Protein AF-T5AGL0-F1 (afdb_monomer)

Secondary structure (DSSP, 8-state):
--PPPPS--TTTT------S-TTS-----SGGGT--STTHHHH-TTGGG--SHHHHHHHHHHHHT----TTS-HHHHTTS--TT--TTTTT----SEEEEEEEEPPSSS--EEEEEEEESSSSSTT---EEEE-SSEEEEE-SS-EEEEETTT--EEEE------SSSTTHHHHHHHHHHHHHHHHHHH---HHHHIIIII---HHHHHHHHHHHHHHHHHHHHTSPPPHHHHHIIIIITGGG--

Foldseek 3Di:
DDDDDDPPPPLPDDDQDDPPDPPDDDPPQDLVVVNCDPPLCVQVVVLVVQPDSVSSVVSNVVSLPDDDDPVDDPCRVVVDDNHNDDCVRDPDPDDQWAKDKDWDPDDVHHIDIDIDIHHNPDSQPLWDWDWDDDPQWIWIDTLQKIWTAGNVVRDIDIDGDDQPDPPNSCVVVQQVVLVVQLVCCVPPVVDPSVVSCCVRVVDDPVRVVLVVLVVVLSVCCVVVVHHDDSVVSCCVPPVVVVVVD

Mean predicted aligned error: 9.66 Å

Solvent-accessible surface area (backbone atoms only — not comparable to full-atom values): 15353 Å² total; per-residue (Å²): 144,79,83,78,86,73,91,85,72,85,78,79,85,73,85,59,78,74,100,66,69,94,86,60,85,76,81,74,77,39,62,93,68,71,41,60,46,82,72,46,31,75,73,35,76,63,43,75,77,40,90,45,74,66,54,32,49,52,52,47,52,56,50,39,65,47,81,85,56,93,86,51,54,69,71,64,60,72,70,54,85,63,54,72,58,55,65,90,78,51,89,68,78,77,73,55,64,47,79,47,78,49,74,45,74,68,67,102,49,80,57,46,75,50,75,48,76,49,66,66,93,52,86,65,47,97,64,57,70,49,77,46,83,55,99,60,29,40,37,42,34,54,87,53,40,38,39,40,39,35,63,86,80,68,47,73,49,78,44,68,72,79,78,77,39,90,72,75,62,21,47,65,59,53,53,52,50,27,51,52,49,26,50,43,35,34,76,78,66,69,41,56,62,70,60,28,33,52,75,47,64,66,65,51,72,66,55,55,52,49,59,54,52,47,54,54,47,51,50,53,19,63,79,62,74,46,88,70,58,66,67,62,48,43,49,64,63,50,53,52,51,66,75,76,113

Structure (mmCIF, N/CA/C/O backbone):
data_AF-T5AGL0-F1
#
_entry.id   AF-T5AGL0-F1
#
loop_
_atom_site.group_PDB
_atom_site.id
_atom_site.type_symbol
_atom_site.label_atom_id
_atom_site.label_alt_id
_atom_site.label_comp_id
_atom_site.label_asym_id
_atom_site.label_entity_id
_atom_site.label_seq_id
_atom_site.pdbx_PDB_ins_code
_atom_site.Cartn_x
_atom_site.Cartn_y
_atom_site.Cartn_z
_atom_site.occupancy
_atom_site.B_iso_or_equiv
_atom_site.auth_seq_id
_atom_site.auth_comp_id
_atom_site.auth_asym_id
_atom_site.auth_atom_id
_atom_site.pdbx_PDB_model_num
ATOM 1 N N . MET A 1 1 ? -1.491 5.379 -44.697 1.00 42.66 1 MET A N 1
ATOM 2 C CA . MET A 1 1 ? -0.113 5.904 -44.776 1.00 42.66 1 MET A CA 1
ATOM 3 C C . MET A 1 1 ? -0.054 7.172 -43.943 1.00 42.66 1 MET A C 1
ATOM 5 O O . MET A 1 1 ? -0.405 8.233 -44.436 1.00 42.66 1 MET A O 1
ATOM 9 N N . SER A 1 2 ? 0.321 7.004 -42.680 1.00 30.41 2 SER A N 1
ATOM 10 C CA . SER A 1 2 ? 0.762 8.042 -41.744 1.00 30.41 2 SER A CA 1
ATOM 11 C C . SER A 1 2 ? 1.972 7.460 -41.005 1.00 30.41 2 SER A C 1
ATOM 13 O O . SER A 1 2 ? 2.072 6.232 -40.930 1.00 30.41 2 SER A O 1
ATOM 15 N N . PRO A 1 3 ? 2.933 8.298 -40.596 1.00 37.34 3 PRO A N 1
ATOM 16 C CA . PRO A 1 3 ? 4.323 7.908 -40.422 1.00 37.34 3 PRO A CA 1
ATOM 17 C C . PRO A 1 3 ? 4.581 7.309 -39.041 1.00 37.34 3 PRO A C 1
ATOM 19 O O . PRO A 1 3 ? 3.814 7.523 -38.107 1.00 37.34 3 PRO A O 1
ATOM 22 N N . GLY A 1 4 ? 5.660 6.530 -38.969 1.00 28.14 4 GLY A N 1
ATOM 23 C CA . GLY A 1 4 ? 6.029 5.704 -37.830 1.00 28.14 4 GLY A CA 1
ATOM 24 C C . GLY A 1 4 ? 6.266 6.477 -36.538 1.00 28.14 4 GLY A C 1
ATOM 25 O O . GLY A 1 4 ? 6.748 7.610 -36.547 1.00 28.14 4 GLY A O 1
ATOM 26 N N . ALA A 1 5 ? 5.951 5.800 -35.437 1.00 29.38 5 ALA A N 1
ATOM 27 C CA . ALA A 1 5 ? 6.434 6.149 -34.116 1.00 29.38 5 ALA A CA 1
ATOM 28 C C . ALA A 1 5 ? 7.972 6.150 -34.141 1.00 29.38 5 ALA A C 1
ATOM 30 O O . ALA A 1 5 ? 8.601 5.178 -34.569 1.00 29.38 5 ALA A O 1
ATOM 31 N N . GLN A 1 6 ? 8.566 7.281 -33.770 1.00 27.06 6 GLN A N 1
ATOM 32 C CA . GLN A 1 6 ? 9.993 7.382 -33.486 1.00 27.06 6 GLN A CA 1
ATOM 33 C C . GLN A 1 6 ? 10.285 6.697 -32.130 1.00 27.06 6 GLN A C 1
ATOM 35 O O . GLN A 1 6 ? 9.387 6.653 -31.289 1.00 27.06 6 GLN A O 1
ATOM 40 N N . PRO A 1 7 ? 11.489 6.138 -31.896 1.00 30.81 7 PRO A N 1
ATOM 41 C CA . PRO A 1 7 ? 11.785 5.336 -30.701 1.00 30.81 7 PRO A CA 1
ATOM 42 C C . PRO A 1 7 ? 12.216 6.153 -29.463 1.00 30.81 7 PRO A C 1
ATOM 44 O O . PRO A 1 7 ? 12.891 5.626 -28.585 1.00 30.81 7 PRO A O 1
ATOM 47 N N . ASP A 1 8 ? 11.889 7.440 -29.366 1.00 29.34 8 ASP A N 1
ATOM 48 C CA . ASP A 1 8 ? 12.485 8.365 -28.392 1.00 29.34 8 ASP A CA 1
ATOM 49 C C . ASP A 1 8 ? 11.641 8.670 -27.134 1.00 29.34 8 ASP A C 1
ATOM 51 O O . ASP A 1 8 ? 11.953 9.607 -26.404 1.00 29.34 8 ASP A O 1
ATOM 55 N N . GLU A 1 9 ? 10.643 7.844 -26.790 1.00 30.45 9 GLU A N 1
ATOM 56 C CA . GLU A 1 9 ? 9.784 8.056 -25.602 1.00 30.45 9 GLU A CA 1
ATOM 57 C C . GLU A 1 9 ? 9.789 6.924 -24.549 1.00 30.45 9 GLU A C 1
ATOM 59 O O . GLU A 1 9 ? 8.831 6.749 -23.800 1.00 30.45 9 GLU A O 1
ATOM 64 N N . LEU A 1 10 ? 10.897 6.189 -24.399 1.00 32.62 10 LEU A N 1
ATOM 65 C CA . LEU A 1 10 ? 11.080 5.245 -23.276 1.00 32.62 10 LEU A CA 1
ATOM 66 C C . LEU A 1 10 ? 11.612 5.886 -21.972 1.00 32.62 10 LEU A C 1
ATOM 68 O O . LEU A 1 10 ? 11.864 5.181 -20.998 1.00 32.62 10 LEU A O 1
ATOM 72 N N . ASP A 1 11 ? 11.716 7.217 -21.901 1.00 34.00 11 ASP A N 1
ATOM 73 C CA . ASP A 1 11 ? 12.191 7.956 -20.712 1.00 34.00 11 ASP A CA 1
ATOM 74 C C . ASP A 1 11 ? 11.058 8.458 -19.775 1.00 34.00 11 ASP A C 1
ATOM 76 O O . ASP A 1 11 ? 11.294 9.262 -18.870 1.00 34.00 11 ASP A O 1
ATOM 80 N N . ALA A 1 12 ? 9.809 8.002 -19.947 1.00 30.52 12 ALA A N 1
ATOM 81 C CA . ALA A 1 12 ? 8.639 8.667 -19.349 1.00 30.52 12 ALA A CA 1
ATOM 82 C C . ALA A 1 12 ? 8.143 8.170 -17.969 1.00 30.52 12 ALA A C 1
ATOM 84 O O . ALA A 1 12 ? 7.206 8.764 -17.437 1.00 30.52 12 ALA A O 1
ATOM 85 N N . TYR A 1 13 ? 8.754 7.165 -17.328 1.00 33.00 13 TYR A N 1
ATOM 86 C CA . TYR A 1 13 ? 8.274 6.649 -16.024 1.00 33.00 13 TYR A CA 1
ATOM 87 C C . TYR A 1 13 ? 9.303 6.719 -14.885 1.00 33.00 13 TYR A C 1
ATOM 89 O O . TYR A 1 13 ? 9.366 5.847 -14.022 1.00 33.00 13 TYR A O 1
ATOM 97 N N . ALA A 1 14 ? 10.096 7.791 -14.845 1.00 34.41 14 ALA A N 1
ATOM 98 C CA . ALA A 1 14 ? 10.983 8.080 -13.722 1.00 34.41 14 ALA A CA 1
ATOM 99 C C . ALA A 1 14 ? 10.347 9.081 -12.738 1.00 34.41 14 ALA A C 1
ATOM 101 O O . ALA A 1 14 ? 10.327 10.291 -12.968 1.00 34.41 14 ALA A O 1
ATOM 102 N N . ASP A 1 15 ? 9.847 8.531 -11.634 1.00 42.28 15 ASP A N 1
ATOM 103 C CA . ASP A 1 15 ? 10.083 9.012 -10.269 1.00 42.28 15 ASP A CA 1
ATOM 104 C C . ASP A 1 15 ? 10.080 10.545 -10.053 1.00 42.28 15 ASP A C 1
ATOM 106 O O . ASP A 1 15 ? 11.103 11.254 -10.110 1.00 42.28 15 ASP A O 1
ATOM 110 N N . LYS A 1 16 ? 8.883 11.072 -9.771 1.00 39.22 16 LYS A N 1
ATOM 111 C CA . LYS A 1 16 ? 8.693 12.427 -9.248 1.00 39.22 16 LYS A CA 1
ATOM 112 C C . LYS A 1 16 ? 8.347 12.369 -7.766 1.00 39.22 16 LYS A C 1
ATOM 114 O O . LYS A 1 16 ? 7.174 12.344 -7.414 1.00 39.22 16 LYS A O 1
ATOM 119 N N . GLY A 1 17 ? 9.372 12.459 -6.922 1.00 34.09 17 GLY A N 1
ATOM 120 C CA . GLY A 1 17 ? 9.171 12.712 -5.501 1.00 34.09 17 GLY A CA 1
ATOM 121 C C . GLY A 1 17 ? 10.446 12.824 -4.670 1.00 34.09 17 GLY A C 1
ATOM 122 O O . GLY A 1 17 ? 10.604 12.049 -3.741 1.00 34.09 17 GLY A O 1
ATOM 123 N N . ASP A 1 18 ? 11.323 13.801 -4.936 1.00 41.06 18 ASP A N 1
ATOM 124 C CA . ASP A 1 18 ? 12.160 14.344 -3.853 1.00 41.06 18 ASP A CA 1
ATOM 125 C C . ASP A 1 18 ? 12.512 15.822 -4.087 1.00 41.06 18 ASP A C 1
ATOM 127 O O . ASP A 1 18 ? 13.016 16.205 -5.146 1.00 41.06 18 ASP A O 1
ATOM 131 N N . GLU A 1 19 ? 12.239 16.665 -3.090 1.00 43.75 19 GLU A N 1
ATOM 132 C CA . GLU A 1 19 ? 12.616 18.085 -3.060 1.00 43.75 19 GLU A CA 1
ATOM 133 C C . GLU A 1 19 ? 14.051 18.238 -2.525 1.00 43.75 19 GLU A C 1
ATOM 135 O O . GLU A 1 19 ? 14.310 18.950 -1.556 1.00 43.75 19 GLU A O 1
ATOM 140 N N . GLY A 1 20 ? 14.998 17.552 -3.166 1.00 38.22 20 GLY A N 1
ATOM 141 C CA . GLY A 1 20 ? 16.430 17.665 -2.905 1.00 38.22 20 GLY A CA 1
ATOM 142 C C . GLY A 1 20 ? 17.142 18.398 -4.044 1.00 38.22 20 GLY A C 1
ATOM 143 O O . GLY A 1 20 ? 17.195 17.892 -5.157 1.00 38.22 20 GLY A O 1
ATOM 144 N N . ASP A 1 21 ? 17.674 19.593 -3.762 1.00 41.88 21 ASP A N 1
ATOM 145 C CA . ASP A 1 21 ? 18.660 20.358 -4.558 1.00 41.88 21 ASP A CA 1
ATOM 146 C C . ASP A 1 21 ? 18.546 20.275 -6.106 1.00 41.88 21 ASP A C 1
ATOM 148 O O . ASP A 1 21 ? 19.197 19.470 -6.774 1.00 41.88 21 ASP A O 1
ATOM 152 N N . LEU A 1 22 ? 17.792 21.216 -6.692 1.00 45.6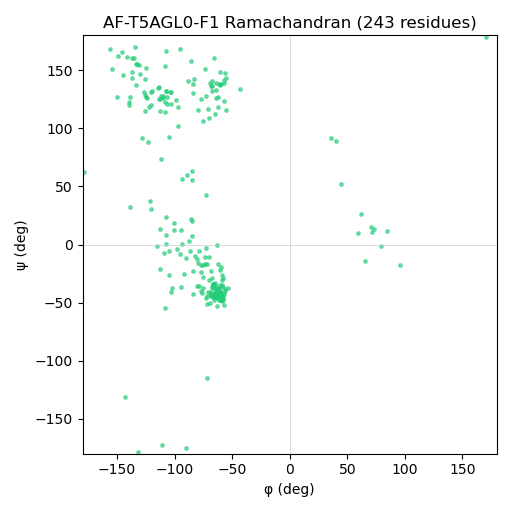9 22 LEU A N 1
ATOM 153 C CA . LEU A 1 22 ? 17.558 21.385 -8.140 1.00 45.69 22 LEU A CA 1
ATOM 154 C C . LEU A 1 22 ? 18.813 21.722 -8.980 1.00 45.69 22 LEU A C 1
ATOM 156 O O . LEU A 1 22 ? 18.696 21.916 -10.191 1.00 45.69 22 LEU A O 1
ATOM 160 N N . THR A 1 23 ? 20.004 21.841 -8.381 1.00 39.19 23 THR A N 1
ATOM 161 C CA . THR A 1 23 ? 21.228 22.257 -9.094 1.00 39.19 23 THR A CA 1
ATOM 162 C C . THR A 1 23 ? 22.100 21.100 -9.584 1.00 39.19 23 THR A C 1
ATOM 164 O O . THR A 1 23 ? 23.038 21.328 -10.353 1.00 39.19 23 THR A O 1
ATOM 167 N N . LYS A 1 24 ? 21.790 19.852 -9.203 1.00 37.16 24 LYS A N 1
ATOM 168 C CA . LYS A 1 24 ? 22.541 18.666 -9.636 1.00 37.16 24 LYS A CA 1
ATOM 169 C C . LYS A 1 24 ? 21.735 17.829 -10.635 1.00 37.16 24 LYS A C 1
ATOM 171 O O . LYS A 1 24 ? 20.646 17.371 -10.295 1.00 37.16 24 LYS A O 1
ATOM 176 N N . PRO A 1 25 ? 22.250 17.563 -11.852 1.00 37.53 25 PRO A N 1
ATOM 177 C CA . PRO A 1 25 ? 21.617 16.600 -12.743 1.00 37.53 25 PRO A CA 1
ATOM 178 C C . PRO A 1 25 ? 21.637 15.215 -12.083 1.00 37.53 25 PRO A C 1
ATOM 180 O O . PRO A 1 25 ? 22.706 14.675 -11.790 1.00 37.53 25 PRO A O 1
ATOM 183 N N . ARG A 1 26 ? 20.451 14.645 -11.834 1.00 50.31 26 ARG A N 1
ATOM 184 C CA . ARG A 1 26 ? 20.314 13.273 -11.329 1.00 50.31 26 ARG A CA 1
ATOM 185 C C . ARG A 1 26 ? 20.909 12.299 -12.357 1.00 50.31 26 ARG A C 1
ATOM 187 O O . ARG A 1 26 ? 20.712 12.491 -13.563 1.00 50.31 26 ARG A O 1
ATOM 194 N N . PRO A 1 27 ? 21.659 11.268 -11.942 1.00 45.03 27 PRO A N 1
ATOM 195 C CA . PRO A 1 27 ? 22.147 10.286 -12.890 1.00 45.03 27 PRO A CA 1
ATOM 196 C C . PRO A 1 27 ? 20.957 9.456 -13.397 1.00 45.03 27 PRO A C 1
ATOM 198 O O . PRO A 1 27 ? 20.411 8.664 -12.644 1.00 45.03 27 PRO A O 1
ATOM 201 N N . CYS A 1 28 ? 20.533 9.631 -14.655 1.00 48.28 28 CYS A N 1
ATOM 202 C CA . CYS A 1 28 ? 19.561 8.731 -15.284 1.00 48.28 28 CYS A CA 1
ATOM 203 C C . CYS A 1 28 ? 20.090 7.290 -15.201 1.00 48.28 28 CYS A C 1
ATOM 205 O O . CYS A 1 28 ? 21.128 6.986 -15.781 1.00 48.28 28 CYS A O 1
ATOM 207 N N . SER A 1 29 ? 19.412 6.406 -14.479 1.00 62.16 29 SER A N 1
ATOM 208 C CA . SER A 1 29 ? 19.796 5.000 -14.301 1.00 62.16 29 SER A CA 1
ATOM 209 C C . SER A 1 29 ? 19.096 4.102 -15.327 1.00 62.16 29 SER A C 1
ATOM 211 O O . SER A 1 29 ? 18.381 3.169 -14.974 1.00 62.16 29 SER A O 1
ATOM 213 N N . GLY A 1 30 ? 19.271 4.405 -16.614 1.00 76.75 30 GLY A N 1
ATOM 214 C CA . GLY A 1 30 ? 18.724 3.607 -17.718 1.00 76.75 30 GLY A CA 1
ATOM 215 C C . GLY A 1 30 ? 19.729 2.597 -18.273 1.00 76.75 30 GLY A C 1
ATOM 216 O O . GLY A 1 30 ? 20.934 2.697 -18.015 1.00 76.75 30 GLY A O 1
ATOM 217 N N . LEU A 1 31 ? 19.255 1.664 -19.102 1.00 85.81 31 LEU A N 1
ATOM 218 C CA . LEU A 1 31 ? 20.110 0.694 -19.798 1.00 85.81 31 LEU A CA 1
ATOM 219 C C . LEU A 1 31 ? 21.237 1.380 -20.593 1.00 85.81 31 LEU A C 1
ATOM 221 O O . LEU A 1 31 ? 22.384 0.936 -20.559 1.00 85.81 31 LEU A O 1
ATOM 225 N N . ALA A 1 32 ? 20.947 2.535 -21.203 1.00 84.69 32 ALA A N 1
ATOM 226 C CA . ALA A 1 32 ? 21.920 3.370 -21.915 1.00 84.69 32 ALA A CA 1
ATOM 227 C C . ALA A 1 32 ? 23.083 3.876 -21.034 1.00 84.69 32 ALA A C 1
ATOM 229 O O . ALA A 1 32 ? 24.133 4.259 -21.547 1.00 84.69 32 ALA A O 1
ATOM 230 N N . ARG A 1 33 ? 22.922 3.876 -19.704 1.00 84.44 33 ARG A N 1
ATOM 231 C CA . ARG A 1 33 ? 23.976 4.214 -18.732 1.00 84.44 33 ARG A CA 1
ATOM 232 C C . ARG A 1 33 ? 24.625 2.980 -18.099 1.00 84.44 33 ARG A C 1
ATOM 234 O O . ARG A 1 33 ? 25.360 3.112 -17.124 1.00 84.44 33 ARG A O 1
ATOM 241 N N . GLY A 1 34 ? 24.370 1.795 -18.655 1.00 85.88 34 GLY A N 1
ATOM 242 C CA . GLY A 1 34 ? 24.923 0.524 -18.196 1.00 85.88 34 GLY A CA 1
ATOM 243 C C . GLY A 1 34 ? 24.153 -0.129 -17.049 1.00 85.88 34 GLY A C 1
ATOM 244 O O . GLY A 1 34 ? 24.670 -1.080 -16.467 1.00 85.88 34 GLY A O 1
ATOM 245 N N . ASN A 1 35 ? 22.948 0.349 -16.710 1.00 88.62 35 ASN A N 1
ATOM 246 C CA . ASN A 1 35 ? 22.117 -0.312 -15.705 1.00 88.62 35 ASN A CA 1
ATOM 247 C C . ASN A 1 35 ? 21.578 -1.644 -16.254 1.00 88.62 35 ASN A C 1
ATOM 249 O O . ASN A 1 35 ? 20.819 -1.651 -17.219 1.00 88.62 35 ASN A O 1
ATOM 253 N N . THR A 1 36 ? 21.962 -2.753 -15.628 1.00 91.25 36 THR A N 1
ATOM 254 C CA . THR A 1 36 ? 21.433 -4.104 -15.890 1.00 91.25 36 THR A CA 1
ATOM 255 C C . THR A 1 36 ? 20.637 -4.648 -14.705 1.00 91.25 36 THR A C 1
ATOM 257 O O . THR A 1 36 ? 20.390 -5.843 -14.616 1.00 91.25 36 THR A O 1
ATOM 260 N N . LYS A 1 37 ? 20.296 -3.784 -13.749 1.00 89.56 37 LYS A N 1
ATOM 261 C CA . LYS A 1 37 ? 19.492 -4.103 -12.571 1.00 89.56 37 LYS A CA 1
ATOM 262 C C . LYS A 1 37 ? 18.139 -3.424 -12.675 1.00 89.56 37 LYS A C 1
ATOM 264 O O . LYS A 1 37 ? 17.818 -2.838 -13.713 1.00 89.56 37 LYS A O 1
ATOM 269 N N . TRP A 1 38 ? 17.358 -3.507 -11.604 1.00 84.56 38 TRP A N 1
ATOM 270 C CA . TRP A 1 38 ? 16.019 -2.943 -11.550 1.00 84.56 38 TRP A CA 1
ATOM 271 C C . TRP A 1 38 ? 15.958 -1.526 -12.165 1.00 84.56 38 TRP A C 1
ATOM 273 O O . TRP A 1 38 ? 16.832 -0.692 -11.885 1.00 84.56 38 TRP A O 1
ATOM 283 N N . PRO A 1 39 ? 14.963 -1.241 -13.025 1.00 83.81 39 PRO A N 1
ATOM 284 C CA . PRO A 1 39 ? 13.863 -2.125 -13.441 1.00 83.81 39 PRO A CA 1
ATOM 285 C C . PRO A 1 39 ? 14.178 -3.038 -14.647 1.00 83.81 39 PRO A C 1
ATOM 287 O O . PRO A 1 39 ? 13.294 -3.751 -15.111 1.00 83.81 39 PRO A O 1
ATOM 290 N N . VAL A 1 40 ? 15.398 -3.024 -15.194 1.00 90.44 40 VAL A N 1
ATOM 291 C CA . VAL A 1 40 ? 15.723 -3.703 -16.465 1.00 90.44 40 VAL A CA 1
ATOM 292 C C . VAL A 1 40 ? 15.654 -5.229 -16.349 1.00 90.44 40 VAL A C 1
ATOM 294 O O . VAL A 1 40 ? 15.074 -5.882 -17.213 1.00 90.44 40 VAL A O 1
ATOM 297 N N . ASP A 1 41 ? 16.189 -5.789 -15.265 1.00 90.81 41 ASP A N 1
ATOM 298 C CA . ASP A 1 41 ? 16.180 -7.232 -14.975 1.00 90.81 41 ASP A CA 1
ATOM 299 C C . ASP A 1 41 ? 14.785 -7.785 -14.623 1.00 90.81 41 ASP A C 1
ATOM 301 O O . ASP A 1 41 ? 14.580 -8.995 -14.598 1.00 90.81 41 ASP A O 1
ATOM 305 N N . VAL A 1 42 ? 13.792 -6.919 -14.403 1.00 90.00 42 VAL A N 1
ATOM 306 C CA . VAL A 1 42 ? 12.383 -7.332 -14.289 1.00 90.00 42 VAL A CA 1
ATOM 307 C C . VAL A 1 42 ? 11.801 -7.657 -15.664 1.00 90.00 42 VAL A C 1
ATOM 309 O O . VAL A 1 42 ? 11.012 -8.592 -15.793 1.00 90.00 42 VAL A O 1
ATOM 312 N N . VAL A 1 43 ? 12.190 -6.894 -16.691 1.00 91.69 43 VAL A N 1
ATOM 313 C CA . VAL A 1 43 ? 11.705 -7.072 -18.068 1.00 91.69 43 VAL A CA 1
ATOM 314 C C . VAL A 1 43 ? 12.506 -8.155 -18.792 1.00 91.69 43 VAL A C 1
ATOM 316 O O . VAL A 1 43 ? 11.927 -8.995 -19.477 1.00 91.69 43 VAL A O 1
ATOM 319 N N . VAL A 1 44 ? 13.831 -8.157 -18.623 1.00 93.94 44 VAL A N 1
ATOM 320 C CA . VAL A 1 44 ? 14.751 -9.140 -19.214 1.00 93.94 44 VAL A CA 1
ATOM 321 C C . VAL A 1 44 ? 15.641 -9.711 -18.101 1.00 93.94 44 VAL A C 1
ATOM 323 O O . VAL A 1 44 ? 16.684 -9.130 -17.805 1.00 93.94 44 VAL A O 1
ATOM 326 N N . PRO A 1 45 ? 15.246 -10.827 -17.456 1.00 94.38 45 PRO A N 1
ATOM 327 C CA . PRO A 1 45 ? 15.953 -11.371 -16.289 1.00 94.38 45 PRO A CA 1
ATOM 328 C C . PRO A 1 45 ? 17.409 -11.777 -16.520 1.00 94.38 45 PRO A C 1
ATOM 330 O O . PRO A 1 45 ? 18.166 -11.860 -15.561 1.00 94.38 45 PRO A O 1
ATOM 333 N N . ASP A 1 46 ? 17.784 -12.038 -17.771 1.00 95.12 46 ASP A N 1
ATOM 334 C CA . ASP A 1 46 ? 19.117 -12.438 -18.223 1.00 95.12 46 ASP A CA 1
ATOM 335 C C . ASP A 1 46 ? 19.842 -11.304 -18.977 1.00 95.12 46 ASP A C 1
ATOM 337 O O . ASP A 1 46 ? 20.723 -11.548 -19.800 1.00 95.12 46 ASP A O 1
ATOM 341 N N . ILE A 1 47 ? 19.481 -10.037 -18.737 1.00 95.31 47 ILE A N 1
ATOM 342 C CA . ILE A 1 47 ? 20.022 -8.893 -19.491 1.00 95.31 47 ILE A CA 1
ATOM 343 C C . ILE A 1 47 ? 21.558 -8.784 -19.411 1.00 95.31 47 ILE A C 1
ATOM 345 O O . ILE A 1 47 ? 22.200 -8.287 -20.340 1.00 95.31 47 ILE A O 1
ATOM 349 N N . GLU A 1 48 ? 22.179 -9.249 -18.327 1.00 93.19 48 GLU A N 1
ATOM 350 C CA . GLU A 1 48 ? 23.634 -9.286 -18.175 1.00 93.19 48 GLU A CA 1
ATOM 351 C C . GLU A 1 48 ? 24.343 -10.276 -19.107 1.00 93.19 48 GLU A C 1
ATOM 353 O O . GLU A 1 48 ? 25.523 -10.062 -19.402 1.00 93.19 48 GLU A O 1
ATOM 358 N N . ASP A 1 49 ? 23.641 -11.303 -19.598 1.00 96.50 49 ASP A N 1
ATOM 359 C CA . ASP A 1 49 ? 24.207 -12.335 -20.473 1.00 96.50 49 ASP A CA 1
ATOM 360 C C . ASP A 1 49 ? 24.458 -11.806 -21.893 1.00 96.50 49 ASP A C 1
ATOM 362 O O . ASP A 1 49 ? 25.252 -12.376 -22.645 1.00 96.50 49 ASP A O 1
ATOM 366 N N . TYR A 1 50 ? 23.843 -10.675 -22.254 1.00 95.38 50 TYR A N 1
ATOM 367 C CA . TYR A 1 50 ? 24.088 -9.973 -23.510 1.00 95.38 50 TYR A CA 1
ATOM 368 C C . TYR A 1 50 ? 25.380 -9.135 -23.392 1.00 95.38 50 TYR A C 1
ATOM 370 O O . TYR A 1 50 ? 25.452 -8.201 -22.576 1.00 95.38 50 TYR A O 1
ATOM 378 N N . PRO A 1 51 ? 26.437 -9.446 -24.170 1.00 91.50 51 PRO A N 1
ATOM 379 C CA . PRO A 1 51 ? 27.766 -8.884 -23.944 1.00 91.50 51 PRO A CA 1
ATOM 380 C C . PRO A 1 51 ? 27.906 -7.425 -24.387 1.00 91.50 51 PRO A C 1
ATOM 382 O O . PRO A 1 51 ? 28.719 -6.696 -23.810 1.00 91.50 51 PRO A O 1
ATOM 385 N N . THR A 1 52 ? 27.136 -6.975 -25.381 1.00 93.81 52 THR A N 1
ATOM 386 C CA . THR A 1 52 ? 27.227 -5.605 -25.909 1.00 93.81 52 THR A CA 1
ATOM 387 C C . THR A 1 52 ? 26.025 -4.733 -25.524 1.00 93.81 52 THR A C 1
ATOM 389 O O . THR A 1 52 ? 24.925 -5.247 -25.314 1.00 93.81 52 THR A O 1
ATOM 392 N N . PRO A 1 53 ? 26.193 -3.396 -25.445 1.00 91.12 53 PRO A N 1
ATOM 393 C CA . PRO A 1 53 ? 25.072 -2.478 -25.232 1.00 91.12 53 PRO A CA 1
ATOM 394 C C . PRO A 1 53 ? 23.958 -2.617 -26.279 1.00 91.12 53 PRO A C 1
ATOM 396 O O . PRO A 1 53 ? 22.786 -2.572 -25.916 1.00 91.12 53 PRO A O 1
ATOM 399 N N . ASP A 1 54 ? 24.318 -2.838 -27.546 1.00 92.94 54 ASP A N 1
ATOM 400 C CA . ASP A 1 54 ? 23.353 -2.974 -28.643 1.00 92.94 54 ASP A CA 1
ATOM 401 C C . ASP A 1 54 ? 22.528 -4.262 -28.516 1.00 92.94 54 ASP A C 1
ATOM 403 O O . ASP A 1 54 ? 21.314 -4.241 -28.702 1.00 92.94 54 ASP A O 1
ATOM 407 N N . GLU A 1 55 ? 23.154 -5.382 -28.137 1.00 95.19 55 GLU A N 1
ATOM 408 C CA . GLU A 1 55 ? 22.435 -6.639 -27.886 1.00 95.19 55 GLU A CA 1
ATOM 409 C C . GLU A 1 55 ? 21.487 -6.528 -26.689 1.00 95.19 55 GLU A C 1
ATOM 411 O O . GLU A 1 55 ? 20.378 -7.057 -26.741 1.00 95.19 55 GLU A O 1
ATOM 416 N N . ARG A 1 56 ? 21.888 -5.811 -25.632 1.00 94.88 56 ARG A N 1
ATOM 417 C CA . ARG A 1 56 ? 21.018 -5.542 -24.477 1.00 94.88 56 ARG A CA 1
ATOM 418 C C . ARG A 1 56 ? 19.816 -4.695 -24.863 1.00 94.88 56 ARG A C 1
ATOM 420 O O . ARG A 1 56 ? 18.697 -5.010 -24.467 1.00 94.88 56 ARG A O 1
ATOM 427 N N . LEU A 1 57 ? 20.043 -3.626 -25.627 1.00 93.69 57 LEU A N 1
ATOM 428 C CA . LEU A 1 57 ? 18.968 -2.767 -26.109 1.00 93.69 57 LEU A CA 1
ATOM 429 C C . LEU A 1 57 ? 17.993 -3.572 -26.972 1.00 93.69 57 LEU A C 1
ATOM 431 O O . LEU A 1 57 ? 16.798 -3.551 -26.703 1.00 93.69 57 LEU A O 1
ATOM 435 N N . ALA A 1 58 ? 18.502 -4.363 -27.919 1.00 94.69 58 ALA A N 1
ATOM 436 C CA . ALA A 1 58 ? 17.677 -5.219 -28.765 1.00 94.69 58 ALA A CA 1
ATOM 437 C C . ALA A 1 58 ? 16.891 -6.272 -27.961 1.00 94.69 58 ALA A C 1
ATOM 439 O O . ALA A 1 58 ? 15.741 -6.571 -28.285 1.00 94.69 58 ALA A O 1
ATOM 440 N N . ALA A 1 59 ? 17.487 -6.842 -26.908 1.00 95.06 59 ALA A N 1
ATOM 441 C CA . ALA A 1 59 ? 16.800 -7.779 -26.023 1.00 95.06 59 ALA A CA 1
ATOM 442 C C . ALA A 1 59 ? 15.642 -7.110 -25.272 1.00 95.06 59 ALA A C 1
ATOM 444 O O . ALA A 1 59 ? 14.548 -7.676 -25.230 1.00 95.06 59 ALA A O 1
ATOM 445 N N . LEU A 1 60 ? 15.873 -5.909 -24.734 1.00 94.06 60 LEU A N 1
ATOM 446 C CA . LEU A 1 60 ? 14.863 -5.122 -24.032 1.00 94.06 60 LEU A CA 1
ATOM 447 C C . LEU A 1 60 ? 13.742 -4.662 -24.972 1.00 94.06 60 LEU A C 1
ATOM 449 O O . LEU A 1 60 ? 12.574 -4.856 -24.654 1.00 94.06 60 LEU A O 1
ATOM 453 N N . GLU A 1 61 ? 14.076 -4.110 -26.140 1.00 93.38 61 GLU A N 1
ATOM 454 C CA . GLU A 1 61 ? 13.098 -3.686 -27.151 1.00 93.38 61 GLU A CA 1
ATOM 455 C C . GLU A 1 61 ? 12.207 -4.847 -27.591 1.00 93.38 61 GLU A C 1
ATOM 457 O O . GLU A 1 61 ? 10.991 -4.702 -27.660 1.00 93.38 61 GLU A O 1
ATOM 462 N N . ARG A 1 62 ? 12.796 -6.024 -27.831 1.00 94.06 62 ARG A N 1
ATOM 463 C CA . ARG A 1 62 ? 12.040 -7.231 -28.176 1.00 94.06 62 ARG A CA 1
ATOM 464 C C . ARG A 1 62 ? 11.073 -7.635 -27.065 1.00 94.06 62 ARG A C 1
ATOM 466 O O . ARG A 1 62 ? 9.949 -7.999 -27.375 1.00 94.06 62 ARG A O 1
ATOM 473 N N . ALA A 1 63 ? 11.499 -7.581 -25.803 1.00 92.88 63 ALA A N 1
ATOM 474 C CA . ALA A 1 63 ? 10.637 -7.921 -24.673 1.00 92.88 63 ALA A CA 1
ATOM 475 C C . ALA A 1 63 ? 9.491 -6.912 -24.486 1.00 92.88 63 ALA A C 1
ATOM 477 O O . ALA A 1 63 ? 8.378 -7.315 -24.172 1.00 92.88 63 ALA A O 1
ATOM 478 N N . LEU A 1 64 ? 9.747 -5.619 -24.708 1.00 92.69 64 LEU A N 1
ATOM 479 C CA . LEU A 1 64 ? 8.740 -4.554 -24.606 1.00 92.69 64 LEU A CA 1
ATOM 480 C C . LEU A 1 64 ? 7.796 -4.479 -25.816 1.00 92.69 64 LEU A C 1
ATOM 482 O O . LEU A 1 64 ? 6.749 -3.845 -25.730 1.00 92.69 64 LEU A O 1
ATOM 486 N N . ALA A 1 65 ? 8.172 -5.086 -26.944 1.00 92.12 65 ALA A N 1
ATOM 487 C CA . ALA A 1 65 ? 7.346 -5.162 -28.148 1.00 92.12 65 ALA A CA 1
ATOM 488 C C . ALA A 1 65 ? 6.309 -6.296 -28.104 1.00 92.12 65 ALA A C 1
ATOM 490 O O . ALA A 1 65 ? 5.462 -6.379 -28.995 1.00 92.12 65 ALA A O 1
ATOM 491 N N . ASP A 1 66 ? 6.394 -7.186 -27.114 1.00 91.00 66 ASP A N 1
ATOM 492 C CA . ASP A 1 66 ? 5.420 -8.250 -26.919 1.00 91.00 66 ASP A CA 1
ATOM 493 C C . ASP A 1 66 ? 4.046 -7.663 -26.586 1.00 91.00 66 ASP A C 1
ATOM 495 O O . ASP A 1 66 ? 3.897 -6.916 -25.620 1.00 91.00 66 ASP A O 1
ATOM 499 N N . ASP A 1 67 ? 3.029 -8.053 -27.359 1.00 91.94 67 ASP A N 1
ATOM 500 C CA . ASP A 1 67 ? 1.708 -7.439 -27.271 1.00 91.94 67 ASP A CA 1
ATOM 501 C C . ASP A 1 67 ? 0.547 -8.412 -27.526 1.00 91.94 67 ASP A C 1
ATOM 503 O O . ASP A 1 67 ? 0.746 -9.519 -28.037 1.00 91.94 67 ASP A O 1
ATOM 507 N N . TRP A 1 68 ? -0.672 -7.994 -27.177 1.00 92.56 68 TRP A N 1
ATOM 508 C CA . TRP A 1 68 ? -1.907 -8.740 -27.428 1.00 92.56 68 TRP A CA 1
ATOM 509 C C . TRP A 1 68 ? -3.039 -7.836 -27.929 1.00 92.56 68 TRP A C 1
ATOM 511 O O . TRP A 1 68 ? -3.044 -6.617 -27.748 1.00 92.56 68 TR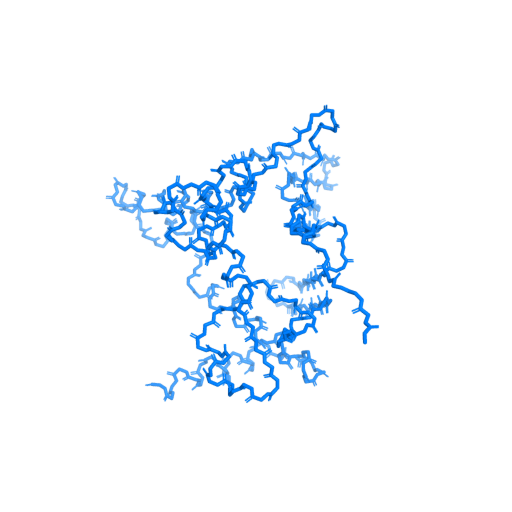P A O 1
ATOM 521 N N . ASP A 1 69 ? -4.031 -8.453 -28.559 1.00 90.94 69 ASP A N 1
ATOM 522 C CA . ASP A 1 69 ? -5.225 -7.788 -29.074 1.00 90.94 69 ASP A CA 1
ATOM 523 C C . ASP A 1 69 ? -6.513 -8.515 -28.656 1.00 90.94 69 ASP A C 1
ATOM 525 O O . ASP A 1 69 ? -6.499 -9.509 -27.932 1.00 90.94 69 ASP A O 1
ATOM 529 N N . HIS A 1 70 ? -7.653 -8.000 -29.114 1.00 88.44 70 HIS A N 1
ATOM 530 C CA . HIS A 1 70 ? -8.979 -8.546 -28.817 1.00 88.44 70 HIS A CA 1
ATOM 531 C C . HIS A 1 70 ? -9.221 -9.976 -29.333 1.00 88.44 70 HIS A C 1
ATOM 533 O O . HIS A 1 70 ? -10.165 -10.618 -28.872 1.00 88.44 70 HIS A O 1
ATOM 539 N N . ASP A 1 71 ? -8.396 -10.468 -30.261 1.00 94.62 71 ASP A N 1
ATOM 540 C CA . ASP A 1 71 ? -8.472 -11.835 -30.781 1.00 94.62 71 ASP A CA 1
ATOM 541 C C . ASP A 1 71 ? -7.603 -12.806 -29.959 1.00 94.62 71 ASP A C 1
ATOM 543 O O . ASP A 1 71 ? -7.723 -14.029 -30.090 1.00 94.62 71 ASP A O 1
ATOM 547 N N . THR A 1 72 ? -6.741 -12.282 -29.082 1.00 94.06 72 THR A N 1
ATOM 548 C CA . THR A 1 72 ? -5.880 -13.081 -28.209 1.00 94.06 72 THR A CA 1
ATOM 549 C C . THR A 1 72 ? -6.709 -13.742 -27.095 1.00 94.06 72 THR A C 1
ATOM 551 O O . THR A 1 72 ? -7.435 -13.054 -26.374 1.00 94.06 72 THR A O 1
ATOM 554 N N . PRO A 1 73 ? -6.615 -15.073 -26.897 1.00 95.56 73 PRO A N 1
ATOM 555 C CA . PRO A 1 73 ? -7.377 -15.760 -25.857 1.00 95.56 73 PRO A CA 1
ATOM 556 C C . PRO A 1 73 ? -7.065 -15.241 -24.436 1.00 95.56 73 PRO A C 1
ATOM 558 O O . PRO A 1 73 ? -5.890 -15.052 -24.107 1.00 95.56 73 PRO A O 1
ATOM 561 N N . PRO A 1 74 ? -8.068 -15.064 -23.551 1.00 92.94 74 PRO A N 1
ATOM 562 C CA . PRO A 1 74 ? -7.853 -14.541 -22.194 1.00 92.94 74 PRO A CA 1
ATOM 563 C C . PRO A 1 74 ? -6.892 -15.368 -21.325 1.00 92.94 74 PRO A C 1
ATOM 565 O O . PRO A 1 74 ? -6.198 -14.825 -20.464 1.00 92.94 74 PRO A O 1
ATOM 568 N N . ASP A 1 75 ? -6.820 -16.682 -21.538 1.00 95.62 75 ASP A N 1
ATOM 569 C CA . ASP A 1 75 ? -5.879 -17.571 -20.851 1.00 95.62 75 ASP A CA 1
ATOM 570 C C . ASP A 1 75 ? -4.432 -17.337 -21.303 1.00 95.62 75 ASP A C 1
ATOM 572 O O . ASP A 1 75 ? -3.512 -17.454 -20.498 1.00 95.62 75 ASP A O 1
ATOM 576 N N . VAL A 1 76 ? -4.223 -16.927 -22.557 1.00 94.56 76 VAL A N 1
ATOM 577 C CA . VAL A 1 76 ? -2.908 -16.508 -23.060 1.00 94.56 76 VAL A CA 1
ATOM 578 C C . VAL A 1 76 ? -2.530 -15.151 -22.475 1.00 94.56 76 VAL A C 1
ATOM 580 O O . VAL A 1 76 ? -1.417 -15.009 -21.969 1.00 94.56 76 VAL A O 1
ATOM 583 N N . VAL A 1 77 ? -3.451 -14.179 -22.478 1.00 92.19 77 VAL A N 1
ATOM 584 C CA . VAL A 1 77 ? -3.210 -12.850 -21.889 1.00 92.19 77 VAL A CA 1
ATOM 585 C C . VAL A 1 77 ? -2.838 -12.975 -20.408 1.00 92.19 77 VAL A C 1
ATOM 587 O O . VAL A 1 77 ? -1.810 -12.451 -19.996 1.00 92.19 77 VAL A O 1
ATOM 590 N N . SER A 1 78 ? -3.590 -13.751 -19.624 1.00 91.69 78 SER A N 1
ATOM 591 C CA . SER A 1 78 ? -3.351 -13.913 -18.179 1.00 91.69 78 SER A CA 1
ATOM 592 C C . SER A 1 78 ? -2.212 -14.878 -17.809 1.00 91.69 78 SER A C 1
ATOM 594 O O . SER A 1 78 ? -1.853 -14.984 -16.636 1.00 91.69 78 SER A O 1
ATOM 596 N N . SER A 1 79 ? -1.609 -15.573 -18.782 1.00 93.88 79 SER A N 1
ATOM 597 C CA . SER A 1 79 ? -0.501 -16.511 -18.531 1.00 93.88 79 SER A CA 1
ATOM 598 C C . SER A 1 79 ? 0.827 -15.836 -18.173 1.00 93.88 79 SER A C 1
ATOM 600 O O . SER A 1 79 ? 1.736 -16.503 -17.672 1.00 93.88 79 SER A O 1
ATOM 602 N N . ARG A 1 80 ? 0.967 -14.532 -18.445 1.00 89.25 80 ARG A N 1
ATOM 603 C CA . ARG A 1 80 ? 2.202 -13.768 -18.227 1.00 89.25 80 ARG A CA 1
ATOM 604 C C . ARG A 1 80 ? 1.940 -12.271 -18.070 1.00 89.25 80 ARG A C 1
ATOM 606 O O . ARG A 1 80 ? 0.867 -11.783 -18.399 1.00 89.25 80 ARG A O 1
ATOM 613 N N . ASN A 1 81 ? 2.965 -11.542 -17.636 1.00 87.56 81 ASN A N 1
ATOM 614 C CA . ASN A 1 81 ? 2.965 -10.079 -17.656 1.00 87.56 81 ASN A CA 1
ATOM 615 C C . ASN A 1 81 ? 3.372 -9.551 -19.039 1.00 87.56 81 ASN A C 1
ATOM 617 O O . ASN A 1 81 ? 4.285 -10.091 -19.666 1.00 87.56 81 ASN A O 1
ATOM 621 N N . TRP A 1 82 ? 2.737 -8.460 -19.467 1.00 90.94 82 TRP A N 1
ATOM 622 C CA . TRP A 1 82 ? 2.985 -7.787 -20.747 1.00 90.94 82 TRP A CA 1
ATOM 623 C C . TRP A 1 82 ? 3.620 -6.418 -20.499 1.00 90.94 82 TRP A C 1
ATOM 625 O O . TRP A 1 82 ? 2.963 -5.377 -20.556 1.00 90.94 82 TRP A O 1
ATOM 635 N N . PHE A 1 83 ? 4.899 -6.428 -20.119 1.00 89.56 83 PHE A N 1
ATOM 636 C CA . PHE A 1 83 ? 5.647 -5.199 -19.859 1.00 89.56 83 PHE A CA 1
ATOM 637 C C . PHE A 1 83 ? 5.777 -4.360 -21.136 1.00 89.56 83 PHE A C 1
ATOM 639 O O . PHE A 1 83 ? 6.039 -4.898 -22.203 1.00 89.56 83 PHE A O 1
ATOM 646 N N . GLY A 1 84 ? 5.628 -3.039 -21.019 1.00 87.25 84 GLY A N 1
ATOM 647 C CA . GLY A 1 84 ? 5.724 -2.110 -22.153 1.00 87.25 84 GLY A CA 1
ATOM 648 C C . GLY A 1 84 ? 4.385 -1.733 -22.788 1.00 87.25 84 GLY A C 1
ATOM 649 O O . GLY A 1 84 ? 4.307 -0.686 -23.430 1.00 87.25 84 GLY A O 1
ATOM 650 N N . ARG A 1 85 ? 3.310 -2.496 -22.544 1.00 88.81 85 ARG A N 1
ATOM 651 C CA . ARG A 1 85 ? 1.970 -2.134 -23.025 1.00 88.81 85 ARG A CA 1
ATOM 652 C C . ARG A 1 85 ? 1.433 -0.899 -22.298 1.00 88.81 85 ARG A C 1
ATOM 654 O O . ARG A 1 85 ? 1.561 -0.758 -21.080 1.00 88.81 85 ARG A O 1
ATOM 661 N N . CYS A 1 86 ? 0.791 -0.010 -23.052 1.00 88.19 86 CYS A N 1
ATOM 662 C CA . CYS A 1 86 ? 0.113 1.157 -22.502 1.00 88.19 86 CYS A CA 1
ATOM 663 C C . CYS A 1 86 ? -1.035 0.724 -21.575 1.00 88.19 86 CYS A C 1
ATOM 665 O O . CYS A 1 86 ? -1.928 -0.010 -21.994 1.00 88.19 86 CYS A O 1
ATOM 667 N N . VAL A 1 87 ? -1.064 1.227 -20.335 1.00 87.75 87 VAL A N 1
ATOM 668 C CA . VAL A 1 87 ? -2.115 0.892 -19.351 1.00 87.75 87 VAL A CA 1
ATOM 669 C C . VAL A 1 87 ? -3.530 1.244 -19.829 1.00 87.75 87 VAL A C 1
ATOM 671 O O . VAL A 1 87 ? -4.482 0.589 -19.428 1.00 87.75 87 VAL A O 1
ATOM 674 N N . PHE A 1 88 ? -3.675 2.233 -20.720 1.00 85.50 88 PHE A N 1
ATOM 675 C CA . PHE A 1 88 ? -4.963 2.624 -21.310 1.00 85.50 88 PHE A CA 1
ATOM 676 C C . PHE A 1 88 ? -5.424 1.708 -22.450 1.00 85.50 88 PHE A C 1
ATOM 678 O O . PHE A 1 88 ? -6.585 1.761 -22.849 1.00 85.50 88 PHE A O 1
ATOM 685 N N . GLU A 1 89 ? -4.518 0.897 -22.989 1.00 86.75 89 GLU A N 1
ATOM 686 C CA . GLU A 1 89 ? -4.798 -0.082 -24.043 1.00 86.75 89 GLU A CA 1
ATOM 687 C C . GLU A 1 89 ? -4.824 -1.515 -23.482 1.00 86.75 89 GLU A C 1
ATOM 689 O O . GLU A 1 89 ? -5.149 -2.462 -24.196 1.00 86.75 89 GLU A O 1
ATOM 694 N N . ALA A 1 90 ? -4.493 -1.690 -22.202 1.00 85.81 90 ALA A N 1
ATOM 695 C CA . ALA A 1 90 ? -4.540 -2.956 -21.484 1.00 85.81 90 ALA A CA 1
ATOM 696 C C . ALA A 1 90 ? -5.907 -3.198 -20.814 1.00 85.81 90 ALA A C 1
ATOM 698 O O . ALA A 1 90 ? -6.857 -2.433 -20.967 1.00 85.81 90 ALA A O 1
ATOM 699 N N . ASP A 1 91 ? -5.997 -4.279 -20.047 1.00 83.75 91 ASP A N 1
ATOM 700 C CA . ASP A 1 91 ? -7.140 -4.674 -19.222 1.00 83.75 91 ASP A CA 1
ATOM 701 C C . ASP A 1 91 ? -7.138 -4.014 -17.828 1.00 83.75 91 ASP A C 1
ATOM 703 O O . ASP A 1 91 ? -7.801 -4.492 -16.911 1.00 83.75 91 ASP A O 1
ATOM 707 N N . ASN A 1 92 ? -6.410 -2.903 -17.658 1.00 87.88 92 ASN A N 1
ATOM 708 C CA . ASN A 1 92 ? -6.306 -2.196 -16.384 1.00 87.88 92 ASN A CA 1
ATOM 709 C C . ASN A 1 92 ? -7.665 -1.620 -15.951 1.00 87.88 92 ASN A C 1
ATOM 711 O O . ASN A 1 92 ? -8.161 -0.653 -16.532 1.00 87.88 92 ASN A O 1
ATOM 715 N N . ASP A 1 93 ? -8.218 -2.170 -14.874 1.00 88.62 93 ASP A N 1
ATOM 716 C CA . ASP A 1 93 ? -9.485 -1.759 -14.262 1.00 88.62 93 ASP A CA 1
ATOM 717 C C . ASP A 1 93 ? -9.305 -1.022 -12.919 1.00 88.62 93 ASP A C 1
ATOM 719 O O . ASP A 1 93 ? -10.282 -0.703 -12.229 1.00 88.62 93 ASP A O 1
ATOM 723 N N . VAL A 1 94 ? -8.057 -0.703 -12.558 1.00 89.38 94 VAL A N 1
ATOM 724 C CA . VAL A 1 94 ? -7.715 0.026 -11.333 1.00 89.38 94 VAL A CA 1
ATOM 725 C C . VAL A 1 94 ? -8.299 1.439 -11.378 1.00 89.38 94 VAL A C 1
ATOM 727 O O . VAL A 1 94 ? -8.158 2.167 -12.360 1.00 89.38 94 VAL A O 1
ATOM 730 N N . CYS A 1 95 ? -8.943 1.850 -10.285 1.00 91.38 95 CYS A N 1
ATOM 731 C CA . CYS A 1 95 ? -9.559 3.170 -10.175 1.00 91.38 95 CYS A CA 1
ATOM 732 C C . CYS A 1 95 ? -8.507 4.291 -10.148 1.00 91.38 95 CYS A C 1
ATOM 734 O O . CYS A 1 95 ? -7.592 4.258 -9.327 1.00 91.38 95 CYS A O 1
ATOM 736 N N . ASP A 1 96 ? -8.702 5.337 -10.957 1.00 92.25 96 ASP A N 1
ATOM 737 C CA . ASP A 1 96 ? -7.897 6.567 -10.884 1.00 92.25 96 ASP A CA 1
ATOM 738 C C . ASP A 1 96 ? -8.108 7.333 -9.571 1.00 92.25 96 ASP A C 1
ATOM 740 O O . ASP A 1 96 ? -7.194 7.987 -9.075 1.00 92.25 96 ASP A O 1
ATOM 744 N N . ASP A 1 97 ? -9.324 7.296 -9.028 1.00 94.62 97 ASP A N 1
ATOM 745 C CA . ASP A 1 97 ? -9.712 7.978 -7.796 1.00 94.62 97 ASP A CA 1
ATOM 746 C C . ASP A 1 97 ? -10.614 7.057 -6.973 1.00 94.62 97 ASP A C 1
ATOM 748 O O . ASP A 1 97 ? -11.608 6.525 -7.475 1.00 94.62 97 ASP A O 1
ATOM 752 N N . GLN A 1 98 ? -10.258 6.844 -5.708 1.00 95.50 98 GLN A N 1
ATOM 753 C CA . GLN A 1 98 ? -11.081 6.081 -4.780 1.00 95.50 98 GLN A CA 1
ATOM 754 C C . GLN A 1 98 ? -11.077 6.746 -3.410 1.00 95.50 98 GLN A C 1
ATOM 756 O O . GLN A 1 98 ? -10.030 6.916 -2.779 1.00 95.50 98 GLN A O 1
ATOM 761 N N . PHE A 1 99 ? -12.273 7.085 -2.931 1.00 96.81 99 PHE A N 1
ATOM 762 C CA . PHE A 1 99 ? -12.486 7.637 -1.602 1.00 96.81 99 PHE A CA 1
ATOM 763 C C . PHE A 1 99 ? -13.261 6.641 -0.739 1.00 96.81 99 PHE A C 1
ATOM 765 O O . PHE A 1 99 ? -14.426 6.342 -1.001 1.00 96.81 99 PHE A O 1
ATOM 772 N N . VAL A 1 100 ? -12.623 6.134 0.313 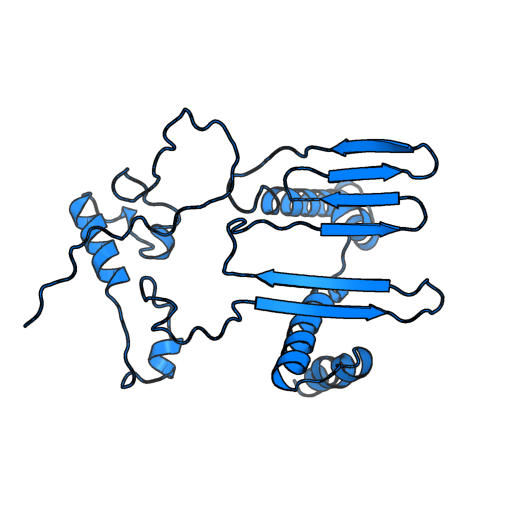1.00 97.75 100 VAL A N 1
ATOM 773 C CA . VAL A 1 100 ? -13.206 5.152 1.234 1.00 97.75 100 VAL A CA 1
ATOM 774 C C . VAL A 1 100 ? -13.393 5.804 2.592 1.00 97.75 100 VAL A C 1
ATOM 776 O O . VAL A 1 100 ? -12.443 6.322 3.172 1.00 97.75 100 VAL A O 1
ATOM 779 N N . THR A 1 101 ? -14.614 5.761 3.125 1.00 98.06 101 THR A N 1
ATOM 780 C CA . THR A 1 101 ? -14.906 6.192 4.498 1.00 98.06 101 THR A CA 1
ATOM 781 C C . THR A 1 101 ? -15.234 4.984 5.352 1.00 98.06 101 THR A C 1
ATOM 783 O O . THR A 1 101 ? -16.133 4.214 5.025 1.00 98.06 101 THR A O 1
ATOM 786 N N . ILE A 1 102 ? -14.542 4.858 6.479 1.00 97.31 102 ILE A N 1
ATOM 787 C CA . ILE A 1 102 ? -14.765 3.801 7.459 1.00 97.31 102 ILE A CA 1
ATOM 788 C C . ILE A 1 102 ? -15.143 4.462 8.774 1.00 97.31 102 ILE A C 1
ATOM 790 O O . ILE A 1 102 ? -14.490 5.409 9.222 1.00 97.31 102 ILE A O 1
ATOM 794 N N . SER A 1 103 ? -16.209 3.973 9.394 1.00 96.25 103 SER A N 1
ATOM 795 C CA . SER A 1 103 ? -16.685 4.478 10.674 1.00 96.25 103 SER A CA 1
ATOM 796 C C . SER A 1 103 ? -16.822 3.354 11.681 1.00 96.25 103 SER A C 1
ATOM 798 O O . SER A 1 103 ? -17.483 2.354 11.411 1.00 96.25 103 SER A O 1
ATOM 800 N N . TRP A 1 104 ? -16.278 3.583 12.869 1.00 95.25 104 TRP A N 1
ATOM 801 C CA . TRP A 1 104 ? -16.551 2.784 14.050 1.00 95.25 104 TRP A CA 1
ATOM 802 C C . TRP A 1 104 ? -17.509 3.574 14.939 1.00 95.25 104 TRP A C 1
ATOM 804 O O . TRP A 1 104 ? -17.172 4.702 15.325 1.00 95.25 104 TRP A O 1
ATOM 814 N N . PRO A 1 105 ? -18.699 3.030 15.245 1.00 92.00 105 PRO A N 1
ATOM 815 C CA . PRO A 1 105 ? -19.622 3.680 16.158 1.00 92.00 105 PRO A CA 1
ATOM 816 C C . PRO A 1 105 ? -19.033 3.729 17.570 1.00 92.00 105 PRO A C 1
ATOM 818 O O . PRO A 1 105 ? -18.116 2.980 17.919 1.00 92.00 105 PRO A O 1
ATOM 821 N N . GLU A 1 106 ? -19.576 4.625 18.387 1.00 91.50 106 GLU A N 1
ATOM 822 C CA . GLU A 1 106 ? -19.236 4.676 19.802 1.00 91.50 106 GLU A CA 1
ATOM 823 C C . GLU A 1 106 ? -19.604 3.355 20.488 1.00 91.50 106 GLU A C 1
ATOM 825 O O . GLU A 1 106 ? -20.651 2.759 20.229 1.00 91.50 106 GLU A O 1
ATOM 830 N N . SER A 1 107 ? -18.707 2.884 21.349 1.00 87.69 107 SER A N 1
ATOM 831 C CA . SER A 1 107 ? -18.886 1.671 22.145 1.00 87.69 107 SER A CA 1
ATOM 832 C C . SER A 1 107 ? -18.263 1.886 23.530 1.00 87.69 107 SER A C 1
ATOM 834 O O . SER A 1 107 ? -18.472 2.925 24.145 1.00 87.69 107 SER A O 1
ATOM 836 N N . ASN A 1 108 ? -17.442 0.958 24.027 1.00 86.56 108 ASN A N 1
ATOM 837 C CA . ASN A 1 108 ? -16.562 1.230 25.169 1.00 86.56 108 ASN A CA 1
ATOM 838 C C . ASN A 1 108 ? -15.375 2.148 24.803 1.00 86.56 108 ASN A C 1
ATOM 840 O O . ASN A 1 108 ? -14.562 2.480 25.664 1.00 86.56 108 ASN A O 1
ATOM 844 N N . ARG A 1 109 ? -15.253 2.525 23.525 1.00 87.12 109 ARG A N 1
ATOM 845 C CA . ARG A 1 109 ? -14.295 3.497 22.993 1.00 87.12 109 ARG A CA 1
ATOM 846 C C . ARG A 1 109 ? -15.050 4.594 22.227 1.00 87.12 109 ARG A C 1
ATOM 848 O O . ARG A 1 109 ? -16.101 4.290 21.653 1.00 87.12 109 ARG A O 1
ATOM 855 N N . PRO A 1 110 ? -14.507 5.826 22.156 1.00 88.56 110 PRO A N 1
ATOM 856 C CA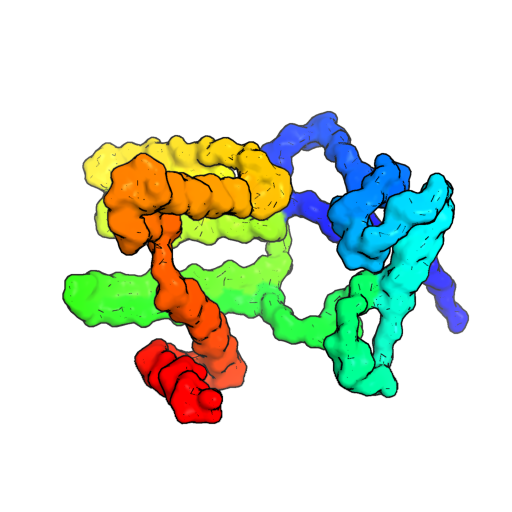 . PRO A 1 110 ? -15.095 6.894 21.353 1.00 88.56 110 PRO A CA 1
ATOM 857 C C . PRO A 1 110 ? -15.256 6.471 19.895 1.00 88.56 110 PRO A C 1
ATOM 859 O O . PRO A 1 110 ? -14.421 5.722 19.373 1.00 88.56 110 PRO A O 1
ATOM 862 N N . ALA A 1 111 ? -16.297 6.988 19.239 1.00 93.50 111 ALA A N 1
ATOM 863 C CA . ALA A 1 111 ? -16.485 6.807 17.806 1.00 93.50 111 ALA A CA 1
ATOM 864 C C . ALA A 1 111 ? -15.245 7.280 17.033 1.00 93.50 111 ALA A C 1
ATOM 866 O O . ALA A 1 111 ? -14.603 8.272 17.386 1.00 93.50 111 ALA A O 1
ATOM 867 N N . LYS A 1 112 ? -14.909 6.568 15.957 1.00 95.38 112 LYS A N 1
ATOM 868 C CA . LYS A 1 112 ? -13.760 6.882 15.100 1.00 95.38 112 LYS A CA 1
ATOM 869 C C . LYS A 1 112 ? -14.205 6.909 13.654 1.00 95.38 112 LYS A C 1
ATOM 871 O O . LYS A 1 112 ? -15.070 6.136 13.244 1.00 95.38 112 LYS A O 1
ATOM 876 N N . ARG A 1 113 ? -13.581 7.775 12.867 1.00 96.62 113 ARG A N 1
ATOM 877 C CA . ARG A 1 113 ? -13.749 7.804 11.418 1.00 96.62 113 ARG A CA 1
ATOM 878 C C . ARG A 1 113 ? -12.386 7.906 10.766 1.00 96.62 113 ARG A C 1
ATOM 880 O O . ARG A 1 113 ? -11.553 8.684 11.218 1.00 96.62 113 ARG A O 1
ATOM 887 N N . VAL A 1 114 ? -12.195 7.132 9.710 1.00 97.25 114 VAL A N 1
ATOM 888 C CA . VAL A 1 114 ? -11.015 7.193 8.851 1.00 97.25 114 VAL A CA 1
ATOM 889 C C . VAL A 1 114 ? -11.486 7.375 7.419 1.00 97.25 114 VAL A C 1
ATOM 891 O O . VAL A 1 114 ? -12.506 6.813 7.014 1.00 97.25 114 VAL A O 1
ATOM 894 N N . THR A 1 115 ? -10.743 8.176 6.666 1.00 97.75 115 THR A N 1
ATOM 895 C CA . THR A 1 115 ? -10.932 8.342 5.230 1.00 97.75 115 THR A CA 1
ATOM 896 C C . THR A 1 115 ? -9.635 8.017 4.515 1.00 97.75 115 THR A C 1
ATOM 898 O O . THR A 1 115 ? -8.604 8.610 4.831 1.00 97.75 115 THR A O 1
ATOM 901 N N . PHE A 1 116 ? -9.699 7.114 3.545 1.00 96.62 116 PHE A N 1
ATOM 902 C CA . PHE A 1 116 ? -8.615 6.862 2.606 1.00 96.62 116 PHE A CA 1
ATOM 903 C C . PHE A 1 116 ? -8.972 7.501 1.273 1.00 96.62 116 PHE A C 1
ATOM 905 O O . PHE A 1 116 ? -10.082 7.312 0.777 1.00 96.62 116 PHE A O 1
ATOM 912 N N . HIS A 1 117 ? -8.035 8.252 0.707 1.00 95.81 117 HIS A N 1
ATOM 913 C CA . HIS A 1 117 ? -8.165 8.823 -0.624 1.00 95.81 117 HIS A CA 1
ATOM 914 C C . HIS A 1 117 ? -6.956 8.406 -1.447 1.00 95.81 117 HIS A C 1
ATOM 916 O O . HIS A 1 117 ? -5.826 8.764 -1.120 1.00 95.81 117 HIS A O 1
ATOM 922 N N . MET A 1 118 ? -7.209 7.622 -2.485 1.00 95.00 118 MET A N 1
ATOM 923 C CA . MET A 1 118 ? -6.230 7.286 -3.505 1.00 95.00 118 MET A CA 1
ATOM 924 C C . MET A 1 118 ? -6.539 8.119 -4.743 1.00 95.00 118 MET A C 1
ATOM 926 O O . MET A 1 118 ? -7.690 8.159 -5.168 1.00 95.00 118 MET A O 1
ATOM 930 N N . ALA A 1 119 ? -5.521 8.770 -5.304 1.00 94.38 119 ALA A N 1
ATOM 931 C CA . ALA A 1 119 ? -5.640 9.559 -6.523 1.00 94.38 119 ALA A CA 1
ATOM 932 C C . ALA A 1 119 ? -4.408 9.344 -7.409 1.00 94.38 119 ALA A C 1
ATOM 934 O O . ALA A 1 119 ? -3.289 9.651 -6.999 1.00 94.38 119 ALA A O 1
ATOM 935 N N . ALA A 1 120 ? -4.617 8.851 -8.627 1.00 91.50 120 ALA A N 1
ATOM 936 C CA . ALA A 1 120 ? -3.578 8.622 -9.625 1.00 91.50 120 ALA A CA 1
ATOM 937 C C . ALA A 1 120 ? -3.125 9.937 -10.282 1.00 91.50 120 ALA A C 1
ATOM 939 O O . ALA A 1 120 ? -1.932 10.186 -10.457 1.00 91.50 120 ALA A O 1
ATOM 940 N N . GLN A 1 121 ? -4.076 10.825 -10.590 1.00 90.75 121 GLN A N 1
ATOM 941 C CA . GLN A 1 121 ? -3.835 12.075 -11.320 1.00 90.75 121 GLN A CA 1
ATOM 942 C C . GLN A 1 121 ? -3.385 13.210 -10.385 1.00 90.75 121 GLN A C 1
ATOM 944 O O . GLN A 1 121 ? -4.056 14.229 -10.216 1.00 90.75 121 GLN A O 1
ATOM 949 N N . THR A 1 122 ? -2.230 13.025 -9.747 1.00 89.94 122 THR A N 1
ATOM 950 C CA . THR A 1 122 ? -1.640 13.967 -8.788 1.00 89.94 122 THR A CA 1
ATOM 951 C C . THR A 1 122 ? -0.169 14.240 -9.093 1.00 89.94 122 THR A C 1
ATOM 953 O O . THR A 1 122 ? 0.534 13.417 -9.672 1.00 89.94 122 THR A O 1
ATOM 956 N N . LYS A 1 123 ? 0.328 15.410 -8.672 1.00 90.50 123 LYS A N 1
ATOM 957 C CA . LYS A 1 123 ? 1.772 15.713 -8.688 1.0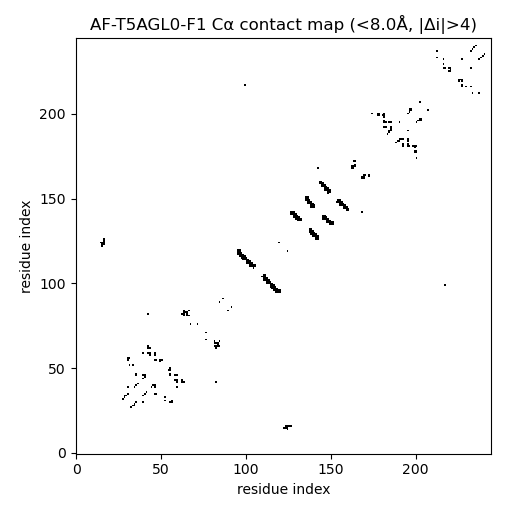0 90.50 123 LYS A CA 1
ATOM 958 C C . LYS A 1 123 ? 2.537 15.013 -7.563 1.00 90.50 123 LYS A C 1
ATOM 960 O O . LYS A 1 123 ? 3.755 14.933 -7.642 1.00 90.50 123 LYS A O 1
ATOM 965 N N . ARG A 1 124 ? 1.830 14.547 -6.530 1.00 85.81 124 ARG A N 1
ATOM 966 C CA . ARG A 1 124 ? 2.380 13.838 -5.368 1.00 85.81 124 ARG A CA 1
ATOM 967 C C . ARG A 1 124 ? 2.413 12.334 -5.637 1.00 85.81 124 ARG A C 1
ATOM 969 O O . ARG A 1 124 ? 1.703 11.565 -4.994 1.00 85.81 124 ARG A O 1
ATOM 976 N N . GLN A 1 125 ? 3.135 11.940 -6.679 1.00 83.56 125 GLN A N 1
ATOM 977 C CA . GLN A 1 125 ? 3.211 10.543 -7.101 1.00 83.56 125 GLN A CA 1
ATOM 978 C C . GLN A 1 125 ? 3.980 9.737 -6.053 1.00 83.56 125 GLN A C 1
ATOM 980 O O . GLN A 1 125 ? 4.988 10.204 -5.536 1.00 83.56 125 GLN A O 1
ATOM 985 N N . CYS A 1 126 ? 3.483 8.546 -5.714 1.00 81.44 126 CYS A N 1
ATOM 986 C CA . CYS A 1 126 ? 4.080 7.664 -4.702 1.00 81.44 126 CYS A CA 1
ATOM 987 C C . CYS A 1 126 ? 4.192 8.257 -3.280 1.00 81.44 126 CYS A C 1
ATOM 989 O O . CYS A 1 126 ? 4.784 7.629 -2.400 1.00 81.44 126 CYS A O 1
ATOM 991 N N . GLU A 1 127 ? 3.580 9.414 -3.010 1.00 86.25 127 GLU A N 1
ATOM 992 C CA . GLU A 1 127 ? 3.544 10.007 -1.675 1.00 86.25 127 GLU A CA 1
ATOM 993 C C . GLU A 1 127 ? 2.346 9.495 -0.870 1.00 86.25 127 GLU A C 1
ATOM 995 O O . GLU A 1 127 ? 1.224 9.381 -1.364 1.00 86.25 127 GLU A O 1
ATOM 1000 N N . ARG A 1 128 ? 2.576 9.251 0.421 1.00 90.25 128 ARG A N 1
ATOM 1001 C CA . ARG A 1 128 ? 1.527 8.977 1.407 1.00 90.25 128 ARG A CA 1
ATOM 1002 C C . ARG A 1 128 ? 1.610 10.024 2.496 1.00 90.25 128 ARG A C 1
ATOM 1004 O O . ARG A 1 128 ? 2.686 10.253 3.051 1.00 90.25 128 ARG A O 1
ATOM 1011 N N . PHE A 1 129 ? 0.471 10.618 2.824 1.00 94.12 129 PHE A N 1
ATOM 1012 C CA . PHE A 1 129 ? 0.350 11.492 3.977 1.00 94.12 129 PHE A CA 1
ATOM 1013 C C . PHE A 1 129 ? -0.888 11.148 4.791 1.00 94.12 129 PHE A C 1
ATOM 1015 O O . PHE A 1 129 ? -1.846 10.547 4.307 1.00 94.12 129 PHE A O 1
ATOM 1022 N N . SER A 1 130 ? -0.853 11.496 6.066 1.00 97.06 130 SER A N 1
ATOM 1023 C CA . SER A 1 130 ? -1.904 11.166 7.016 1.00 97.06 130 SER A CA 1
ATOM 1024 C C . SER A 1 130 ? -2.061 12.290 8.020 1.00 97.06 130 SER A C 1
ATOM 1026 O O . SER A 1 130 ? -1.093 12.955 8.391 1.00 97.06 130 SER A O 1
ATOM 1028 N N . ARG A 1 131 ? -3.305 12.505 8.442 1.00 97.94 131 ARG A N 1
ATOM 1029 C CA . ARG A 1 131 ? -3.652 13.392 9.547 1.00 97.94 131 ARG A CA 1
ATOM 1030 C C . ARG A 1 131 ? -4.468 12.615 10.557 1.00 97.94 131 ARG A C 1
ATOM 1032 O O . ARG A 1 131 ? -5.474 12.004 10.201 1.00 97.94 131 ARG A O 1
ATOM 1039 N N . PHE A 1 132 ? -4.030 12.660 11.803 1.00 97.81 132 PHE A N 1
ATOM 1040 C CA . PHE A 1 132 ? -4.716 12.061 12.932 1.00 97.81 132 PHE A CA 1
ATOM 1041 C C . PHE A 1 132 ? -5.181 13.184 13.842 1.00 97.81 132 PHE A C 1
ATOM 1043 O O . PHE A 1 132 ? -4.380 14.009 14.268 1.00 97.81 132 PHE A O 1
ATOM 1050 N N . TYR A 1 133 ? -6.475 13.200 14.130 1.00 96.94 133 TYR A N 1
ATOM 1051 C CA . TYR A 1 133 ? -7.095 14.201 14.985 1.00 96.94 133 TYR A CA 1
ATOM 1052 C C . TYR A 1 133 ? -7.466 13.561 16.316 1.00 96.94 133 TYR A C 1
ATOM 1054 O O . TYR A 1 133 ? -8.078 12.489 16.345 1.00 96.94 133 TYR A O 1
ATOM 1062 N N . GLY A 1 134 ? -7.107 14.223 17.409 1.00 95.50 134 GLY A N 1
ATOM 1063 C CA . GLY A 1 134 ? -7.429 13.813 18.766 1.00 95.50 134 GLY A CA 1
ATOM 1064 C C . GLY A 1 134 ? -7.927 14.983 19.607 1.00 95.50 134 GLY A C 1
ATOM 1065 O O . GLY A 1 134 ? -7.861 16.143 19.213 1.00 95.50 134 GLY A O 1
ATOM 1066 N N . GLU A 1 135 ? -8.433 14.666 20.796 1.00 95.06 135 GLU A N 1
ATOM 1067 C CA . GLU A 1 135 ? -8.908 15.670 21.758 1.00 95.06 135 GLU A CA 1
ATOM 1068 C C . GLU A 1 135 ? -7.766 16.533 22.322 1.00 95.06 135 GLU A C 1
ATOM 1070 O O . GLU A 1 135 ? -7.973 17.694 22.664 1.00 95.06 135 GLU A O 1
ATOM 1075 N N . HIS A 1 136 ? -6.555 15.978 22.403 1.00 96.50 136 HIS A N 1
ATOM 1076 C CA . HIS A 1 136 ? -5.392 16.631 23.014 1.00 96.50 136 HIS A CA 1
ATOM 1077 C C . HIS A 1 136 ? -4.340 17.092 22.006 1.00 96.50 136 HIS A C 1
ATOM 1079 O O . HIS A 1 136 ? -3.310 17.629 22.405 1.00 96.50 136 HIS A O 1
ATOM 1085 N N . GLY A 1 137 ? -4.575 16.877 20.715 1.00 97.75 137 GLY A N 1
ATOM 1086 C CA . GLY A 1 137 ? -3.581 17.187 19.704 1.00 97.75 137 GLY A CA 1
ATOM 1087 C C . GLY A 1 137 ? -3.926 16.664 18.325 1.00 97.75 137 GLY A C 1
ATOM 1088 O O . GLY A 1 137 ? -4.922 15.960 18.124 1.00 97.75 137 GLY A O 1
ATOM 1089 N N . GLU A 1 138 ? -3.045 16.966 17.383 1.00 98.31 138 GLU A N 1
ATOM 1090 C CA . GLU A 1 138 ? -3.065 16.387 16.047 1.00 98.31 138 GLU A CA 1
ATOM 1091 C C . GLU A 1 138 ? -1.678 15.906 15.621 1.00 98.31 138 GLU A C 1
ATOM 1093 O O . GLU A 1 138 ? -0.648 16.346 16.131 1.00 98.31 138 GLU A O 1
ATOM 1098 N N . ILE A 1 139 ? -1.666 14.938 14.705 1.00 98.56 139 ILE A N 1
ATOM 1099 C CA . ILE A 1 139 ? -0.444 14.407 14.108 1.00 98.56 139 ILE A CA 1
ATOM 1100 C C . ILE A 1 139 ? -0.575 14.499 12.596 1.00 98.56 139 ILE A C 1
ATOM 1102 O O . ILE A 1 139 ? -1.539 13.990 12.023 1.00 98.56 139 ILE A O 1
ATOM 1106 N N . TYR A 1 140 ? 0.421 15.086 11.943 1.00 98.38 140 TYR A N 1
ATOM 1107 C CA . TYR A 1 140 ? 0.589 15.046 10.494 1.00 98.38 140 TYR A CA 1
ATOM 1108 C C . TYR A 1 140 ? 1.840 14.246 10.139 1.00 98.38 140 TYR A C 1
ATOM 1110 O O . TYR A 1 140 ? 2.893 14.446 10.737 1.00 98.38 140 TYR A O 1
ATOM 1118 N N . ALA A 1 141 ? 1.748 13.369 9.143 1.00 96.25 141 ALA A N 1
ATOM 1119 C CA . ALA A 1 141 ? 2.897 12.644 8.610 1.00 96.25 141 ALA A CA 1
ATOM 1120 C C . ALA A 1 141 ? 2.854 12.608 7.080 1.00 96.25 141 ALA A C 1
ATOM 1122 O O . ALA A 1 141 ? 1.769 12.470 6.519 1.00 96.25 141 ALA A O 1
ATOM 1123 N N . ASP A 1 142 ? 4.005 12.707 6.410 1.00 92.12 142 ASP A N 1
ATOM 1124 C CA . ASP A 1 142 ? 4.123 12.706 4.936 1.00 92.12 142 ASP A CA 1
ATOM 1125 C C . ASP A 1 142 ? 5.305 11.883 4.405 1.00 92.12 142 ASP A C 1
ATOM 1127 O O . ASP A 1 142 ? 5.906 12.200 3.380 1.00 92.12 142 ASP A O 1
ATOM 1131 N N . SER A 1 143 ? 5.646 10.809 5.122 1.00 86.06 143 SER A N 1
ATOM 1132 C CA . SER A 1 143 ? 6.795 9.923 4.860 1.00 86.06 143 SER A CA 1
ATOM 1133 C C . SER A 1 143 ? 8.178 10.572 5.025 1.00 86.06 143 SER A C 1
ATOM 1135 O O . SER A 1 143 ? 9.157 9.846 5.147 1.00 86.06 143 SER A O 1
ATOM 1137 N N . ARG A 1 144 ? 8.274 11.907 5.092 1.00 86.56 144 ARG A N 1
ATOM 1138 C CA . ARG A 1 144 ? 9.522 12.643 5.356 1.00 86.56 144 ARG A CA 1
ATOM 1139 C C . ARG A 1 144 ? 9.591 13.161 6.784 1.00 86.56 144 ARG A C 1
ATOM 1141 O O . ARG A 1 144 ? 10.636 13.090 7.423 1.00 86.56 144 ARG A O 1
ATOM 1148 N N . LYS A 1 145 ? 8.469 13.660 7.300 1.00 93.25 145 LYS A N 1
ATOM 1149 C CA . LYS A 1 145 ? 8.375 14.141 8.677 1.00 93.25 145 LYS A CA 1
ATOM 1150 C C . LYS A 1 145 ? 7.115 13.661 9.374 1.00 93.25 145 LYS A C 1
ATOM 1152 O O . LYS A 1 145 ? 6.124 13.304 8.739 1.00 93.25 145 LYS A O 1
ATOM 1157 N N . ILE A 1 146 ? 7.167 13.710 10.698 1.00 97.31 146 ILE A N 1
ATOM 1158 C CA . ILE A 1 146 ? 6.033 13.548 11.601 1.00 97.31 146 ILE A CA 1
ATOM 1159 C C . ILE A 1 146 ? 5.969 14.815 12.450 1.00 97.31 146 ILE A C 1
ATOM 1161 O O . ILE A 1 146 ? 6.916 15.131 13.167 1.00 97.31 146 ILE A O 1
ATOM 1165 N N . VAL A 1 147 ? 4.870 15.548 12.352 1.00 98.44 147 VAL A N 1
ATOM 1166 C CA . VAL A 1 147 ? 4.589 16.752 13.136 1.00 98.44 147 VAL A CA 1
ATOM 1167 C C . VAL A 1 147 ? 3.539 16.390 14.172 1.00 98.44 147 VAL A C 1
ATOM 1169 O O . VAL A 1 147 ? 2.507 15.823 13.817 1.00 98.44 147 VAL A O 1
ATOM 1172 N N . VAL A 1 148 ? 3.827 16.676 15.436 1.00 98.50 148 VAL A N 1
ATOM 1173 C CA . VAL A 1 148 ? 2.947 16.419 16.577 1.00 98.50 148 VAL A CA 1
ATOM 1174 C C . VAL A 1 148 ? 2.656 17.747 17.255 1.00 98.50 148 VAL A C 1
ATOM 1176 O O . VAL A 1 148 ? 3.584 18.400 17.733 1.00 98.50 148 VAL A O 1
ATOM 1179 N N . ASP A 1 149 ? 1.382 18.113 17.308 1.00 98.44 149 ASP A N 1
ATOM 1180 C CA . ASP A 1 149 ? 0.895 19.317 17.973 1.00 98.44 149 ASP A CA 1
ATOM 1181 C C . ASP A 1 149 ? 0.185 18.934 19.273 1.00 98.44 149 ASP A C 1
ATOM 1183 O O . ASP A 1 149 ? -0.796 18.187 19.250 1.00 98.44 149 ASP A O 1
ATOM 1187 N N . ASP A 1 150 ? 0.674 19.442 20.407 1.00 98.19 150 ASP A N 1
ATOM 1188 C CA . ASP A 1 150 ? 0.052 19.270 21.723 1.00 98.19 150 ASP A CA 1
ATOM 1189 C C . ASP A 1 150 ? -0.799 20.500 22.060 1.00 98.19 150 ASP A C 1
ATOM 1191 O O . ASP A 1 150 ? -0.302 21.624 22.167 1.00 98.19 150 ASP A O 1
ATOM 1195 N N . PHE A 1 151 ? -2.106 20.305 22.238 1.00 98.19 151 PHE A N 1
ATOM 1196 C CA . PHE A 1 151 ? -3.031 21.413 22.487 1.00 98.19 151 PHE A CA 1
ATOM 1197 C C . PHE A 1 151 ? -2.972 21.945 23.920 1.00 98.19 151 PHE A C 1
ATOM 1199 O O . PHE A 1 151 ? -3.359 23.090 24.158 1.00 98.19 151 PHE A O 1
ATOM 1206 N N . ALA A 1 152 ? -2.523 21.137 24.882 1.00 97.56 152 ALA A N 1
ATOM 1207 C CA . ALA A 1 152 ? -2.446 21.541 26.279 1.00 97.56 152 ALA A CA 1
ATOM 1208 C C . ALA A 1 152 ? -1.243 22.460 26.529 1.00 97.56 152 ALA A C 1
ATOM 1210 O O . ALA A 1 152 ? -1.363 23.434 27.275 1.00 97.56 152 ALA A O 1
ATOM 1211 N N . SER A 1 153 ? -0.097 22.169 25.907 1.00 97.62 153 SER A N 1
ATOM 1212 C CA . SER A 1 153 ? 1.117 22.987 26.015 1.00 97.62 153 SER A CA 1
ATOM 1213 C C . SER A 1 153 ? 1.233 24.052 24.919 1.00 97.62 153 SER A C 1
ATOM 1215 O O . SER A 1 153 ? 1.897 25.068 25.130 1.00 97.62 153 SER A O 1
ATOM 1217 N N . GLY A 1 154 ? 0.595 23.837 23.764 1.00 97.50 154 GLY A N 1
ATOM 1218 C CA . GLY A 1 154 ? 0.797 24.636 22.555 1.00 97.50 154 GLY A CA 1
ATOM 1219 C C . GLY A 1 154 ? 2.138 24.364 21.860 1.00 97.50 154 GLY A C 1
ATOM 1220 O O . GLY A 1 154 ? 2.559 25.162 21.024 1.00 97.50 154 GLY A O 1
ATOM 1221 N N . GLU A 1 155 ? 2.837 23.289 22.233 1.00 98.25 155 GLU A N 1
ATOM 1222 C CA . GLU A 1 155 ? 4.115 22.897 21.641 1.00 98.25 155 GLU A CA 1
ATOM 1223 C C . GLU A 1 155 ? 3.906 22.084 20.357 1.00 98.25 155 GLU A C 1
ATOM 1225 O O . GLU A 1 155 ? 3.084 21.167 20.307 1.00 98.25 155 GLU A O 1
ATOM 1230 N N . THR A 1 156 ? 4.724 22.376 19.345 1.00 98.50 156 THR A N 1
ATOM 1231 C CA . THR A 1 156 ? 4.848 21.569 18.128 1.00 98.50 156 THR A CA 1
ATOM 1232 C C . THR A 1 156 ? 6.201 20.871 18.117 1.00 98.50 156 THR A C 1
ATOM 1234 O O . THR A 1 156 ? 7.250 21.520 18.181 1.00 98.50 156 THR A O 1
ATOM 1237 N N . ARG A 1 157 ? 6.194 19.547 17.957 1.00 98.06 157 ARG A N 1
ATOM 1238 C CA . ARG A 1 157 ? 7.399 18.731 17.782 1.00 98.06 157 ARG A CA 1
ATOM 1239 C C . ARG A 1 157 ? 7.439 18.154 16.373 1.00 98.06 157 ARG A C 1
ATOM 1241 O O . ARG A 1 157 ? 6.516 17.461 15.959 1.00 98.06 157 ARG A O 1
ATOM 1248 N N . THR A 1 158 ? 8.552 18.363 15.677 1.00 98.31 158 THR A N 1
ATOM 1249 C CA . THR A 1 158 ? 8.810 17.763 14.361 1.00 98.31 158 THR A CA 1
ATOM 1250 C C . THR A 1 158 ? 9.863 16.669 14.481 1.00 98.31 158 THR A C 1
ATOM 1252 O O . THR A 1 158 ? 10.910 16.865 15.097 1.00 98.31 158 THR A O 1
ATOM 1255 N N . LEU A 1 159 ? 9.581 15.516 13.883 1.00 96.25 159 LEU A N 1
ATOM 1256 C CA . LEU A 1 159 ? 10.491 14.387 13.729 1.00 96.25 159 LEU A CA 1
ATOM 1257 C C . LEU A 1 159 ? 10.778 14.192 12.253 1.00 96.25 159 LEU A C 1
ATOM 1259 O O . LEU A 1 159 ? 9.847 14.162 11.456 1.00 96.25 159 LEU A O 1
ATOM 1263 N N . GLU A 1 160 ? 12.044 14.001 11.913 1.00 92.88 160 GLU A N 1
ATOM 1264 C CA . GLU A 1 160 ? 12.499 13.742 10.547 1.00 92.88 160 GLU A CA 1
ATOM 1265 C C . GLU A 1 160 ? 13.273 12.419 10.561 1.00 92.88 160 GLU A C 1
ATOM 1267 O O . GLU A 1 160 ? 14.475 12.409 10.840 1.00 92.88 160 GLU A O 1
ATOM 1272 N N . PRO A 1 161 ? 12.583 11.274 10.388 1.00 84.88 161 PRO A N 1
ATOM 1273 C CA . PRO A 1 161 ? 13.246 9.982 10.280 1.00 84.88 161 PRO A CA 1
ATOM 1274 C C . PRO A 1 161 ? 14.252 9.987 9.123 1.00 84.88 161 PRO A C 1
ATOM 1276 O O . PRO A 1 161 ? 13.997 10.567 8.069 1.00 84.88 161 PRO A O 1
ATOM 1279 N N . GLY A 1 162 ? 15.400 9.338 9.315 1.00 79.94 162 GLY A N 1
ATOM 1280 C CA . GLY A 1 162 ? 16.398 9.217 8.254 1.00 79.94 162 GLY A CA 1
ATOM 1281 C C . GLY A 1 162 ? 15.893 8.342 7.105 1.00 79.94 162 GLY A C 1
ATOM 1282 O O . GLY A 1 162 ? 15.273 7.307 7.341 1.00 79.94 162 GLY A O 1
ATOM 1283 N N . LEU A 1 163 ? 16.197 8.735 5.866 1.00 73.56 163 LEU A N 1
ATOM 1284 C CA . LEU A 1 163 ? 15.943 7.907 4.689 1.00 73.56 163 LEU A CA 1
ATOM 1285 C C . LEU A 1 163 ? 16.991 6.783 4.634 1.00 73.56 163 LEU A C 1
ATOM 1287 O O . LEU A 1 163 ? 18.161 7.038 4.350 1.00 73.56 163 LEU A O 1
ATOM 1291 N N . GLU A 1 164 ? 16.588 5.552 4.959 1.00 69.94 164 GLU A N 1
ATOM 1292 C CA . GLU A 1 164 ? 17.501 4.394 4.984 1.00 69.94 164 GLU A CA 1
ATOM 1293 C C . GLU A 1 164 ? 17.699 3.750 3.600 1.00 69.94 164 GLU A C 1
ATOM 1295 O O . GLU A 1 164 ? 18.720 3.100 3.381 1.00 69.94 164 GLU A O 1
ATOM 1300 N N . ASP A 1 165 ? 16.758 3.937 2.667 1.00 67.94 165 ASP A N 1
ATOM 1301 C CA . ASP A 1 165 ? 16.822 3.396 1.304 1.00 67.94 165 ASP A CA 1
ATOM 1302 C C . ASP A 1 165 ? 16.002 4.242 0.310 1.00 67.94 165 ASP A C 1
ATOM 1304 O O . ASP A 1 165 ? 15.005 4.865 0.685 1.00 67.94 165 ASP A O 1
ATOM 1308 N N . LEU A 1 166 ? 16.425 4.240 -0.958 1.00 64.31 166 LEU A N 1
ATOM 1309 C CA . LEU A 1 166 ? 15.800 4.970 -2.069 1.00 64.31 166 LEU A CA 1
ATOM 1310 C C . LEU A 1 166 ? 14.568 4.260 -2.651 1.00 64.31 166 LEU A C 1
ATOM 1312 O O . LEU A 1 166 ? 13.851 4.874 -3.433 1.00 64.31 166 LEU A O 1
ATOM 1316 N N . GLY A 1 167 ? 14.330 2.989 -2.305 1.00 68.75 167 GLY A N 1
ATOM 1317 C CA . GLY A 1 167 ? 13.157 2.229 -2.737 1.00 68.75 167 GLY A CA 1
ATOM 1318 C C . GLY A 1 167 ? 11.872 2.692 -2.046 1.00 68.75 167 GLY A C 1
ATOM 1319 O O . GLY A 1 167 ? 11.417 3.822 -2.202 1.00 68.75 167 GLY A O 1
ATOM 1320 N N . HIS A 1 168 ? 11.259 1.829 -1.236 1.00 75.75 168 HIS A N 1
ATOM 1321 C CA . HIS A 1 168 ? 10.026 2.135 -0.498 1.00 75.75 168 HIS A CA 1
ATOM 1322 C C . HIS A 1 168 ? 10.231 3.112 0.687 1.00 75.75 168 HIS A C 1
ATOM 1324 O O . HIS A 1 168 ? 9.699 2.907 1.781 1.00 75.75 168 HIS A O 1
ATOM 1330 N N . GLY A 1 169 ? 11.029 4.170 0.506 1.00 74.75 169 GLY A N 1
ATOM 1331 C CA . GLY A 1 169 ? 11.316 5.200 1.511 1.00 74.75 169 GLY A CA 1
ATOM 1332 C C . GLY A 1 169 ? 12.012 4.677 2.772 1.00 74.75 169 GLY A C 1
ATOM 1333 O O . GLY A 1 169 ? 11.818 5.231 3.849 1.00 74.75 169 GLY A O 1
ATOM 1334 N N . GLY A 1 170 ? 12.756 3.568 2.671 1.00 81.62 170 GLY A N 1
ATOM 1335 C CA . GLY A 1 170 ? 13.381 2.887 3.814 1.00 81.62 170 GLY A CA 1
ATOM 1336 C C . GLY A 1 170 ? 12.447 1.994 4.643 1.00 81.62 170 GLY A C 1
ATOM 1337 O O . GLY A 1 170 ? 12.910 1.345 5.582 1.00 81.62 170 GLY A O 1
ATOM 1338 N N . GLY A 1 171 ? 11.154 1.913 4.302 1.00 86.06 171 GLY A N 1
ATOM 1339 C CA . GLY A 1 171 ? 10.166 1.133 5.055 1.00 86.06 171 GLY A CA 1
ATOM 1340 C C . GLY A 1 171 ? 10.495 -0.361 5.140 1.00 86.06 171 GLY A C 1
ATOM 1341 O O . GLY A 1 171 ? 10.388 -0.946 6.217 1.00 86.06 171 GLY A O 1
ATOM 1342 N N . ASP A 1 172 ? 10.968 -0.961 4.044 1.00 87.62 172 ASP A N 1
ATOM 1343 C CA . ASP A 1 172 ? 11.293 -2.394 3.980 1.00 87.62 172 ASP A CA 1
ATOM 1344 C C . ASP A 1 172 ? 12.432 -2.771 4.937 1.00 87.62 172 ASP A C 1
ATOM 1346 O O . ASP A 1 172 ? 12.349 -3.766 5.666 1.00 87.62 172 ASP A O 1
ATOM 1350 N N . LEU A 1 173 ? 13.485 -1.946 4.986 1.00 88.56 173 LEU A N 1
ATOM 1351 C CA . LEU A 1 173 ? 14.592 -2.119 5.928 1.00 88.56 173 LEU A CA 1
ATOM 1352 C C . LEU A 1 173 ? 14.122 -1.930 7.369 1.00 88.56 173 LEU A C 1
ATOM 1354 O O . LEU A 1 173 ? 14.488 -2.727 8.235 1.00 88.56 173 LEU A O 1
ATOM 1358 N N . GLY A 1 174 ? 13.280 -0.924 7.621 1.00 89.19 174 GLY A N 1
ATOM 1359 C CA . GLY A 1 174 ? 12.678 -0.684 8.930 1.00 89.19 174 GLY A CA 1
ATOM 1360 C C . GLY A 1 174 ? 11.885 -1.893 9.433 1.00 89.19 174 GLY A C 1
ATOM 1361 O O . GLY A 1 174 ? 12.155 -2.391 10.526 1.00 89.19 174 GLY A O 1
ATOM 1362 N N . LEU A 1 175 ? 10.965 -2.417 8.617 1.00 91.69 175 LEU A N 1
ATOM 1363 C CA . LEU A 1 175 ? 10.154 -3.594 8.951 1.00 91.69 175 LEU A CA 1
ATOM 1364 C C . LEU A 1 175 ? 11.014 -4.850 9.140 1.00 91.69 175 LEU A C 1
ATOM 1366 O O . LEU A 1 175 ? 10.841 -5.577 10.119 1.00 91.69 175 LEU A O 1
ATOM 1370 N N . THR A 1 176 ? 11.990 -5.081 8.258 1.00 93.62 176 THR A N 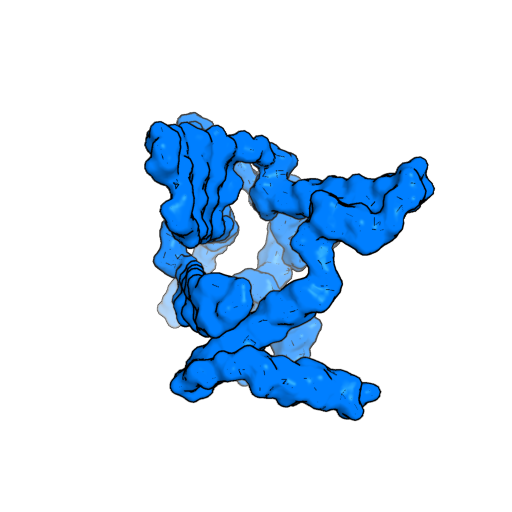1
ATOM 1371 C CA . THR A 1 176 ? 12.915 -6.221 8.371 1.00 93.62 176 THR A CA 1
ATOM 1372 C C . THR A 1 176 ? 13.729 -6.146 9.662 1.00 93.62 176 THR A C 1
ATOM 1374 O O . THR A 1 176 ? 13.878 -7.145 10.366 1.00 93.62 176 THR A O 1
ATOM 1377 N N . ARG A 1 177 ? 14.225 -4.955 10.018 1.00 94.31 177 ARG A N 1
ATOM 1378 C CA . ARG A 1 177 ? 14.954 -4.720 11.268 1.00 94.31 177 ARG A CA 1
ATOM 1379 C C . ARG A 1 177 ? 14.084 -5.044 12.479 1.00 94.31 177 ARG A C 1
ATOM 1381 O O . ARG A 1 177 ? 14.544 -5.771 13.356 1.00 94.31 177 ARG A O 1
ATOM 1388 N N . GLN A 1 178 ? 12.844 -4.551 12.517 1.00 96.25 178 GLN A N 1
ATOM 1389 C CA . GLN A 1 178 ? 11.905 -4.857 13.601 1.00 96.25 178 GLN A CA 1
ATOM 1390 C C . GLN A 1 178 ? 11.633 -6.364 13.713 1.00 96.25 178 GLN A C 1
ATOM 1392 O O . GLN A 1 178 ? 11.690 -6.921 14.807 1.00 96.25 178 GLN A O 1
ATOM 1397 N N . PHE A 1 179 ? 11.440 -7.053 12.585 1.00 96.75 179 PHE A N 1
ATOM 1398 C CA . PHE A 1 179 ? 11.268 -8.508 12.557 1.00 96.75 179 PHE A CA 1
ATOM 1399 C C . PHE A 1 179 ? 12.471 -9.271 13.123 1.00 96.75 179 PHE A C 1
ATOM 1401 O O . PHE A 1 179 ? 12.306 -10.180 13.943 1.00 96.75 179 PHE A O 1
ATOM 1408 N N . VAL A 1 180 ? 13.689 -8.888 12.733 1.00 98.00 180 VAL A N 1
ATOM 1409 C CA . VAL A 1 180 ? 14.918 -9.498 13.261 1.00 98.00 180 VAL A CA 1
ATOM 1410 C C . VAL A 1 180 ? 15.061 -9.237 14.762 1.00 98.00 180 VAL A C 1
ATOM 1412 O O . VAL A 1 180 ? 15.412 -10.160 15.494 1.00 98.00 180 VAL A O 1
ATOM 1415 N N . LEU A 1 181 ? 14.743 -8.028 15.238 1.00 98.12 181 LEU A N 1
ATOM 1416 C CA . LEU A 1 181 ? 14.767 -7.696 16.667 1.00 98.12 181 LEU A CA 1
ATOM 1417 C C . LEU A 1 181 ? 13.751 -8.522 17.466 1.00 98.12 181 LEU A C 1
ATOM 1419 O O . LEU A 1 181 ? 14.106 -9.073 18.506 1.00 98.12 181 LEU A O 1
ATOM 1423 N N . ALA A 1 182 ? 12.528 -8.692 16.956 1.00 98.06 182 ALA A N 1
ATOM 1424 C CA . ALA A 1 182 ? 11.534 -9.571 17.571 1.00 98.06 182 ALA A CA 1
ATOM 1425 C C . ALA A 1 182 ? 12.059 -11.015 17.682 1.00 98.06 182 ALA A C 1
ATOM 1427 O O . ALA A 1 182 ? 11.983 -11.643 18.740 1.00 98.06 182 ALA A O 1
ATOM 1428 N N . CYS A 1 183 ? 12.652 -11.538 16.603 1.00 98.19 183 CYS A N 1
ATOM 1429 C CA . CYS A 1 183 ? 13.243 -12.875 16.590 1.00 98.19 183 CYS A CA 1
ATOM 1430 C C . CYS A 1 183 ? 14.396 -13.013 17.592 1.00 98.19 183 CYS A C 1
ATOM 1432 O O . CYS A 1 183 ? 14.478 -14.020 18.297 1.00 98.19 183 CYS A O 1
ATOM 1434 N N . ASP A 1 184 ? 15.271 -12.012 17.673 1.00 98.50 184 ASP A N 1
ATOM 1435 C CA . ASP A 1 184 ? 16.388 -11.970 18.616 1.00 98.50 184 ASP A CA 1
ATOM 1436 C C . ASP A 1 184 ? 15.898 -11.992 20.070 1.00 98.50 184 ASP A C 1
ATOM 1438 O O . ASP A 1 184 ? 16.360 -12.806 20.875 1.00 98.50 184 ASP A O 1
ATOM 1442 N N . ARG A 1 185 ? 14.878 -11.191 20.397 1.00 98.25 185 ARG A N 1
ATOM 1443 C CA . ARG A 1 185 ? 14.261 -11.191 21.728 1.00 98.25 185 ARG A CA 1
ATOM 1444 C C . ARG A 1 185 ? 13.731 -12.555 22.140 1.00 98.25 185 ARG A C 1
ATOM 1446 O O . ARG A 1 185 ? 13.965 -12.992 23.268 1.00 98.25 185 ARG A O 1
ATOM 1453 N N . VAL A 1 186 ? 13.088 -13.257 21.215 1.00 98.38 186 VAL A N 1
ATOM 1454 C CA . VAL A 1 186 ? 12.576 -14.606 21.468 1.00 98.38 186 VAL A CA 1
ATOM 1455 C C . VAL A 1 186 ? 13.707 -15.618 21.614 1.00 98.38 186 VAL A C 1
ATOM 1457 O O . VAL A 1 186 ? 13.726 -16.404 22.561 1.00 98.38 186 VAL A O 1
ATOM 1460 N N . LYS A 1 187 ? 14.653 -15.635 20.671 1.00 98.25 187 LYS A N 1
ATOM 1461 C CA . LYS A 1 187 ? 15.655 -16.704 20.565 1.00 98.25 187 LYS A CA 1
ATOM 1462 C C . LYS A 1 187 ? 16.814 -16.546 21.543 1.00 98.25 187 LYS A C 1
ATOM 1464 O O . LYS A 1 187 ? 17.293 -17.553 22.055 1.00 98.25 187 LYS A O 1
ATOM 1469 N N . ASN A 1 188 ? 17.237 -15.312 21.808 1.00 98.38 188 ASN A N 1
ATOM 1470 C CA . ASN A 1 188 ? 18.459 -15.015 22.557 1.00 98.38 188 ASN A CA 1
ATOM 1471 C C . ASN A 1 188 ? 18.192 -14.366 23.922 1.00 98.38 188 ASN A C 1
ATOM 1473 O O . ASN A 1 188 ? 19.043 -14.452 24.807 1.00 98.38 188 ASN A O 1
ATOM 1477 N N . HIS A 1 189 ? 17.017 -13.761 24.124 1.00 97.69 189 HIS A N 1
ATOM 1478 C CA . HIS A 1 189 ? 16.664 -13.084 25.378 1.00 97.69 189 HIS A CA 1
ATOM 1479 C C . HIS A 1 189 ? 15.496 -13.728 26.140 1.00 97.69 189 HIS A C 1
ATOM 1481 O O . HIS A 1 189 ? 15.173 -13.283 27.239 1.00 97.69 189 HIS A O 1
ATOM 1487 N N . GLY A 1 190 ? 14.895 -14.796 25.603 1.00 97.69 190 GLY A N 1
ATOM 1488 C CA . GLY A 1 190 ? 13.848 -15.569 26.277 1.00 97.69 190 GLY A CA 1
ATOM 1489 C C . GLY A 1 190 ? 12.507 -14.843 26.421 1.00 97.69 190 GLY A C 1
ATOM 1490 O O . GLY A 1 190 ? 11.671 -15.282 27.210 1.00 97.69 190 GLY A O 1
ATOM 1491 N N . GLN A 1 191 ? 12.292 -13.749 25.684 1.00 98.19 191 GLN A N 1
ATOM 1492 C CA . GLN A 1 191 ? 11.008 -13.049 25.661 1.00 98.19 191 GLN A CA 1
ATOM 1493 C C . GLN A 1 191 ? 9.946 -13.939 24.991 1.00 98.19 191 GLN A C 1
ATOM 1495 O O . GLN A 1 191 ? 10.229 -14.553 23.956 1.00 98.19 191 GLN A O 1
ATOM 1500 N N . PRO A 1 192 ? 8.722 -14.038 25.538 1.00 98.12 192 PRO A N 1
ATOM 1501 C CA . PRO A 1 192 ? 7.632 -14.725 24.858 1.00 98.12 192 PRO A CA 1
ATOM 1502 C C . PRO A 1 192 ? 7.365 -14.111 23.479 1.00 98.12 192 PRO A C 1
ATOM 1504 O O . PRO A 1 192 ? 7.359 -12.893 23.319 1.00 98.12 192 PRO A O 1
ATOM 1507 N N . ALA A 1 193 ? 7.115 -14.956 22.477 1.00 96.38 193 ALA A N 1
ATOM 1508 C CA . ALA A 1 193 ? 6.879 -14.496 21.107 1.00 96.38 193 ALA A CA 1
ATOM 1509 C C . ALA A 1 193 ? 5.730 -13.479 20.963 1.00 96.38 193 ALA A C 1
ATOM 1511 O O . ALA A 1 193 ? 5.926 -12.517 20.225 1.00 96.38 193 ALA A O 1
ATOM 1512 N N . PRO A 1 194 ? 4.584 -13.616 21.663 1.00 96.06 194 PRO A N 1
ATOM 1513 C CA . PRO A 1 194 ? 3.524 -12.610 21.597 1.00 96.06 194 PRO A CA 1
ATOM 1514 C C . PRO A 1 194 ? 3.984 -11.228 22.070 1.00 96.06 194 PRO A C 1
ATOM 1516 O O . PRO A 1 194 ? 3.685 -10.236 21.417 1.00 96.06 194 PRO A O 1
ATOM 1519 N N . ASP A 1 195 ? 4.769 -11.175 23.148 1.00 97.12 195 ASP A N 1
ATOM 1520 C CA . ASP A 1 195 ? 5.258 -9.918 23.719 1.00 97.12 195 ASP A CA 1
ATOM 1521 C C . ASP A 1 195 ? 6.271 -9.252 22.779 1.00 97.12 195 ASP A C 1
ATOM 1523 O O . ASP A 1 195 ? 6.222 -8.048 22.558 1.00 97.12 195 ASP A O 1
ATOM 1527 N N . ALA A 1 196 ? 7.176 -10.038 22.183 1.00 97.56 196 ALA A N 1
ATOM 1528 C CA . ALA A 1 196 ? 8.130 -9.526 21.199 1.00 97.56 196 ALA A CA 1
ATOM 1529 C C . ALA A 1 196 ? 7.435 -9.070 19.901 1.00 97.56 196 ALA A C 1
ATOM 1531 O O . ALA A 1 196 ? 7.861 -8.111 19.264 1.00 97.56 196 ALA A O 1
ATOM 1532 N N . GLN A 1 197 ? 6.359 -9.742 19.490 1.00 95.94 197 GLN A N 1
ATOM 1533 C CA . GLN A 1 197 ? 5.581 -9.328 18.327 1.00 95.94 197 GLN A CA 1
ATOM 1534 C C . GLN A 1 197 ? 4.872 -7.992 18.579 1.00 95.94 197 GLN A C 1
ATOM 1536 O O . GLN A 1 197 ? 4.931 -7.112 17.725 1.00 95.94 197 GLN A O 1
ATOM 1541 N N . ASP A 1 198 ? 4.241 -7.828 19.742 1.00 95.31 198 ASP A N 1
ATOM 1542 C CA . ASP A 1 198 ? 3.574 -6.580 20.124 1.00 95.31 198 ASP A CA 1
ATOM 1543 C C . ASP A 1 198 ? 4.570 -5.412 20.213 1.00 95.31 198 ASP A C 1
ATOM 1545 O O . ASP A 1 198 ? 4.335 -4.354 19.636 1.00 95.31 198 ASP A O 1
ATOM 1549 N N . GLU A 1 199 ? 5.727 -5.633 20.846 1.00 96.25 199 GLU A N 1
ATOM 1550 C CA . GLU A 1 199 ? 6.742 -4.593 21.056 1.00 96.25 199 GLU A CA 1
ATOM 1551 C C . GLU A 1 199 ? 7.422 -4.129 19.758 1.00 96.25 199 GLU A C 1
ATOM 1553 O O . GLU A 1 199 ? 7.621 -2.929 19.569 1.00 96.25 199 GLU A O 1
ATOM 1558 N N . PHE A 1 200 ? 7.800 -5.055 18.870 1.00 96.94 200 PHE A N 1
ATOM 1559 C CA . PHE A 1 200 ? 8.626 -4.728 17.698 1.00 96.94 200 PHE A CA 1
ATOM 1560 C C . PHE A 1 200 ? 7.823 -4.644 16.396 1.00 96.94 200 PHE A C 1
ATOM 1562 O O . PHE A 1 200 ? 8.111 -3.801 15.550 1.00 96.94 200 PHE A O 1
ATOM 1569 N N . ILE A 1 201 ? 6.820 -5.504 16.207 1.00 95.12 201 ILE A N 1
ATOM 1570 C CA . ILE A 1 201 ? 6.049 -5.580 14.953 1.00 95.12 201 ILE A CA 1
ATOM 1571 C C . ILE A 1 201 ? 4.776 -4.738 15.035 1.00 95.12 201 ILE A C 1
ATOM 1573 O O . ILE A 1 201 ? 4.392 -4.113 14.050 1.00 95.12 201 ILE A O 1
ATOM 1577 N N . GLY A 1 202 ? 4.129 -4.701 16.203 1.00 94.88 202 GLY A N 1
ATOM 1578 C CA . GLY A 1 202 ? 2.954 -3.864 16.458 1.00 94.88 202 GLY A CA 1
ATOM 1579 C C . GLY A 1 202 ? 1.674 -4.315 15.744 1.00 94.88 202 GLY A C 1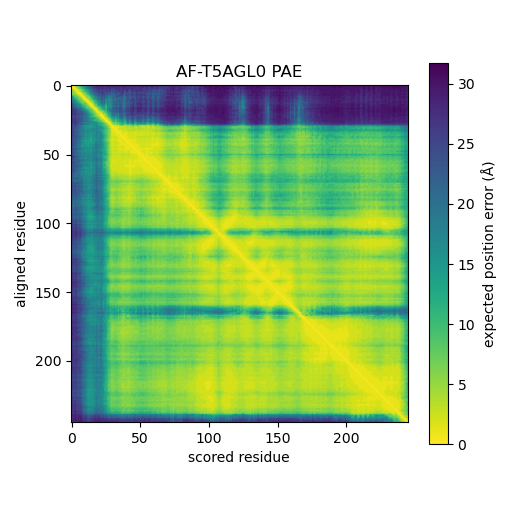
ATOM 1580 O O . GLY A 1 202 ? 0.697 -3.568 15.713 1.00 94.88 202 GLY A O 1
ATOM 1581 N N . CYS A 1 203 ? 1.658 -5.514 15.154 1.00 94.19 203 CYS A N 1
ATOM 1582 C CA . CYS A 1 203 ? 0.462 -6.112 14.568 1.00 94.19 203 CYS A CA 1
ATOM 1583 C C . CYS A 1 203 ? 0.479 -7.642 14.658 1.00 94.19 203 CYS A C 1
ATOM 1585 O O . CYS A 1 203 ? 1.512 -8.279 14.884 1.00 94.19 203 CYS A O 1
ATOM 1587 N N . THR A 1 204 ? -0.695 -8.242 14.493 1.00 92.88 204 THR A N 1
ATOM 1588 C CA . THR A 1 204 ? -0.902 -9.690 14.442 1.00 92.88 204 THR A CA 1
ATOM 1589 C C .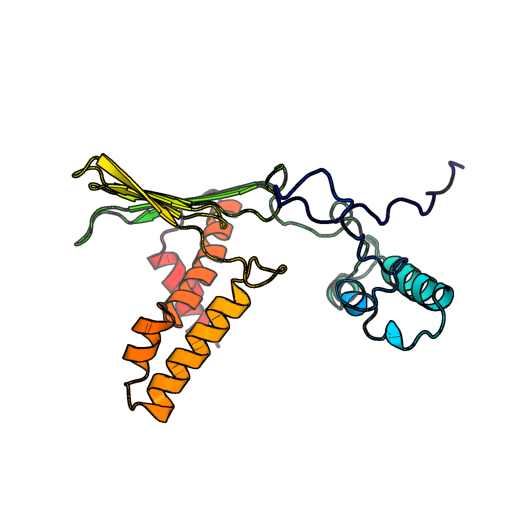 THR A 1 204 ? -1.230 -10.168 13.031 1.00 92.88 204 THR A C 1
ATOM 1591 O O . THR A 1 204 ? -1.593 -9.385 12.155 1.00 92.88 204 THR A O 1
ATOM 1594 N N . LEU A 1 205 ? -1.166 -11.486 12.808 1.00 91.56 205 LEU A N 1
ATOM 1595 C CA . LEU A 1 205 ? -1.662 -12.078 11.563 1.00 91.56 205 LEU A CA 1
ATOM 1596 C C . LEU A 1 205 ? -3.150 -11.760 11.335 1.00 91.56 205 LEU A C 1
ATOM 1598 O O . LEU A 1 205 ? -3.549 -11.522 10.200 1.00 91.56 205 LEU A O 1
ATOM 1602 N N . ASP A 1 206 ? -3.957 -11.723 12.399 1.00 92.88 206 ASP A N 1
ATOM 1603 C CA . ASP A 1 206 ? -5.377 -11.366 12.306 1.00 92.88 206 ASP A CA 1
ATOM 1604 C C . ASP A 1 206 ? -5.549 -9.923 11.808 1.00 92.88 206 ASP A C 1
ATOM 1606 O O . ASP A 1 206 ? -6.348 -9.686 10.905 1.00 92.88 206 ASP A O 1
ATOM 1610 N N . ASP A 1 207 ? -4.737 -8.976 12.291 1.00 94.69 207 ASP A N 1
ATOM 1611 C CA . ASP A 1 207 ? -4.751 -7.588 11.801 1.00 94.69 207 ASP A CA 1
ATOM 1612 C C . ASP A 1 207 ? -4.413 -7.504 10.307 1.00 94.69 207 ASP A C 1
ATOM 1614 O O . ASP A 1 207 ? -5.062 -6.766 9.562 1.00 94.69 207 ASP A O 1
ATOM 1618 N N . VAL A 1 208 ? -3.435 -8.296 9.849 1.00 94.19 208 VAL A N 1
ATOM 1619 C CA . VAL A 1 208 ? -3.051 -8.371 8.431 1.00 94.19 208 VAL A CA 1
ATOM 1620 C C . VAL A 1 208 ? -4.182 -8.960 7.586 1.00 94.19 208 VAL A C 1
ATOM 1622 O O . VAL A 1 208 ? -4.511 -8.417 6.534 1.00 94.19 208 VAL A O 1
ATOM 1625 N N . VAL A 1 209 ? -4.829 -10.038 8.032 1.00 95.12 209 VAL A N 1
ATOM 1626 C CA . VAL A 1 209 ? -5.963 -10.627 7.300 1.00 95.12 209 VAL A CA 1
ATOM 1627 C C . VAL A 1 209 ? -7.141 -9.652 7.252 1.00 95.12 209 VAL A C 1
ATOM 1629 O O . VAL A 1 209 ? -7.759 -9.478 6.200 1.00 95.12 209 VAL A O 1
ATOM 1632 N N . ARG A 1 210 ? -7.437 -8.962 8.360 1.00 95.44 210 ARG A N 1
ATOM 1633 C CA . ARG A 1 210 ? -8.497 -7.945 8.417 1.00 95.44 210 ARG A CA 1
ATOM 1634 C C . ARG A 1 210 ? -8.226 -6.770 7.492 1.00 95.44 210 ARG A C 1
ATOM 1636 O O . ARG A 1 210 ? -9.150 -6.335 6.809 1.00 95.44 210 ARG A O 1
ATOM 1643 N N . SER A 1 211 ? -6.993 -6.270 7.435 1.00 94.69 211 SER A N 1
ATOM 1644 C CA . SER A 1 211 ? -6.655 -5.153 6.549 1.00 94.69 211 SER A CA 1
ATOM 1645 C C . SER A 1 211 ? -6.824 -5.520 5.071 1.00 94.69 211 SER A C 1
ATOM 1647 O O . SER A 1 211 ? -7.334 -4.705 4.308 1.00 94.69 211 SER A O 1
ATOM 1649 N N . HIS A 1 212 ? -6.518 -6.760 4.677 1.00 95.56 212 HIS A N 1
ATOM 1650 C CA . HIS A 1 212 ? -6.766 -7.246 3.314 1.00 95.56 212 HIS A CA 1
ATOM 1651 C C . HIS A 1 212 ? -8.260 -7.463 3.041 1.00 95.56 212 HIS A C 1
ATOM 1653 O O . HIS A 1 212 ? -8.770 -7.036 2.007 1.00 95.56 212 HIS A O 1
ATOM 1659 N N . ALA A 1 213 ? -8.995 -8.069 3.978 1.00 97.00 213 ALA A N 1
ATOM 1660 C CA . ALA A 1 213 ? -10.443 -8.252 3.855 1.00 97.00 213 ALA A CA 1
ATOM 1661 C C . ALA A 1 213 ? -11.189 -6.911 3.710 1.00 97.00 213 ALA A C 1
ATOM 1663 O O . ALA A 1 213 ? -12.160 -6.818 2.959 1.00 97.00 213 ALA A O 1
ATOM 1664 N N . LEU A 1 214 ? -10.708 -5.858 4.375 1.00 96.38 214 LEU A N 1
ATOM 1665 C CA . LEU A 1 214 ? -11.234 -4.499 4.250 1.00 96.38 214 LEU A CA 1
ATOM 1666 C C . LEU A 1 214 ? -11.140 -3.948 2.821 1.00 96.38 214 LEU A C 1
ATOM 1668 O O . LEU A 1 214 ? -12.059 -3.249 2.399 1.00 96.38 214 LEU A O 1
ATOM 1672 N N . VAL A 1 215 ? -10.094 -4.286 2.062 1.00 95.69 215 VAL A N 1
ATOM 1673 C CA . VAL A 1 215 ? -9.969 -3.875 0.652 1.00 95.69 215 VAL A CA 1
ATOM 1674 C C . VAL A 1 215 ? -11.099 -4.478 -0.184 1.00 95.69 215 VAL A C 1
ATOM 1676 O O . VAL A 1 215 ? -11.767 -3.763 -0.929 1.00 95.69 215 VAL A O 1
ATOM 1679 N N . PHE A 1 216 ? -11.400 -5.765 0.005 1.00 96.50 216 PHE A N 1
ATOM 1680 C CA . PHE A 1 216 ? -12.523 -6.415 -0.678 1.00 96.50 216 PHE A CA 1
ATOM 1681 C C . PHE A 1 216 ? -13.881 -5.849 -0.246 1.00 96.50 216 PHE A C 1
ATOM 1683 O O . PHE A 1 216 ? -14.778 -5.704 -1.075 1.00 96.50 216 PHE A O 1
ATOM 1690 N N . ALA A 1 217 ? -14.041 -5.491 1.030 1.00 97.56 217 ALA A N 1
ATOM 1691 C CA . ALA A 1 217 ? -15.253 -4.833 1.513 1.00 97.56 217 ALA A CA 1
ATOM 1692 C C . ALA A 1 217 ? -15.441 -3.444 0.880 1.00 97.56 217 ALA A C 1
ATOM 1694 O O . ALA A 1 217 ? -16.554 -3.090 0.489 1.00 97.56 217 ALA A O 1
ATOM 1695 N N . ALA A 1 218 ? -14.359 -2.669 0.744 1.00 97.00 218 ALA A N 1
ATOM 1696 C CA . ALA A 1 218 ? -14.377 -1.375 0.069 1.00 97.00 218 ALA A CA 1
ATOM 1697 C C . ALA A 1 218 ? -14.738 -1.516 -1.418 1.00 97.00 218 ALA A C 1
ATOM 1699 O O . ALA A 1 218 ? -15.507 -0.710 -1.944 1.00 97.00 218 ALA A O 1
ATOM 1700 N N . GLU A 1 219 ? -14.253 -2.566 -2.078 1.00 96.31 219 GLU A N 1
ATOM 1701 C CA . GLU A 1 219 ? -14.587 -2.845 -3.473 1.00 96.31 219 GLU A CA 1
ATOM 1702 C C . GLU A 1 219 ? -16.040 -3.312 -3.651 1.00 96.31 219 GLU A C 1
ATOM 1704 O O . GLU A 1 219 ? -16.749 -2.832 -4.538 1.00 96.31 219 GLU A O 1
ATOM 1709 N N . GLU A 1 220 ? -16.546 -4.162 -2.751 1.00 96.94 220 GLU A N 1
ATOM 1710 C CA . GLU A 1 220 ? -17.962 -4.549 -2.739 1.00 96.94 220 GLU A CA 1
ATOM 1711 C C . GLU A 1 220 ? -18.877 -3.328 -2.515 1.00 96.94 220 GLU A C 1
ATOM 1713 O O . GLU A 1 220 ? -19.944 -3.222 -3.130 1.00 96.94 220 GLU A O 1
ATOM 1718 N N . ALA A 1 221 ? -18.459 -2.386 -1.662 1.00 97.81 221 ALA A N 1
ATOM 1719 C CA . ALA A 1 221 ? -19.157 -1.120 -1.450 1.00 97.81 221 ALA A CA 1
ATOM 1720 C C . ALA A 1 221 ? -19.173 -0.254 -2.721 1.00 97.81 221 ALA A C 1
ATOM 1722 O O . ALA A 1 221 ? -20.230 0.272 -3.083 1.00 97.81 221 ALA A O 1
ATOM 1723 N N . ARG A 1 222 ? -18.031 -0.144 -3.418 1.00 96.19 222 ARG A N 1
ATOM 1724 C CA . ARG A 1 222 ? -17.874 0.639 -4.655 1.00 96.19 222 ARG A CA 1
ATOM 1725 C C . ARG A 1 222 ? -18.741 0.091 -5.788 1.00 96.19 222 ARG A C 1
ATOM 1727 O O . ARG A 1 222 ? -19.538 0.835 -6.353 1.00 96.19 222 ARG A O 1
ATOM 1734 N N . LEU A 1 223 ? -18.628 -1.204 -6.085 1.00 96.12 223 LEU A N 1
ATOM 1735 C CA . LEU A 1 223 ? -19.383 -1.855 -7.163 1.00 96.12 223 LEU A CA 1
ATOM 1736 C C . LEU A 1 223 ? -20.884 -1.923 -6.865 1.00 96.12 223 LEU A C 1
ATOM 1738 O O . LEU A 1 223 ? -21.711 -1.804 -7.767 1.00 96.12 223 LEU A O 1
ATOM 1742 N N . GLY A 1 224 ? -21.244 -2.117 -5.594 1.00 96.88 224 GLY A N 1
ATOM 1743 C CA . GLY A 1 224 ? -22.632 -2.231 -5.157 1.00 96.88 224 GLY A CA 1
ATOM 1744 C C . GLY A 1 224 ? -23.320 -0.901 -4.851 1.00 96.88 224 GLY A C 1
ATOM 1745 O O . GLY A 1 224 ? -24.508 -0.923 -4.533 1.00 96.88 224 GLY A O 1
ATOM 1746 N N . ASN A 1 225 ? -22.596 0.224 -4.897 1.00 96.50 225 ASN A N 1
ATOM 1747 C CA . ASN A 1 225 ? -23.057 1.541 -4.446 1.00 96.50 225 ASN A CA 1
ATOM 1748 C C . ASN A 1 225 ? -23.786 1.471 -3.088 1.00 96.50 225 ASN A C 1
ATOM 1750 O O . ASN A 1 225 ? -24.940 1.888 -2.946 1.00 96.50 225 ASN A O 1
ATOM 1754 N N . LYS A 1 226 ? -23.134 0.855 -2.097 1.00 97.12 226 LYS A N 1
ATOM 1755 C CA . LYS A 1 226 ? -23.745 0.541 -0.800 1.00 97.12 226 LYS A CA 1
ATOM 1756 C C . LYS A 1 226 ? -22.781 0.741 0.359 1.00 97.12 226 LYS A C 1
ATOM 1758 O O . LYS A 1 226 ? -21.568 0.727 0.192 1.00 97.12 226 LYS A O 1
ATOM 1763 N N . VAL A 1 227 ? -23.343 0.849 1.559 1.00 97.81 227 VAL A N 1
ATOM 1764 C CA . VAL A 1 227 ? -22.581 0.719 2.804 1.00 97.81 227 VAL A CA 1
ATOM 1765 C C . VAL A 1 227 ? -22.466 -0.765 3.141 1.00 97.81 227 VAL A C 1
ATOM 1767 O O . VAL A 1 227 ? -23.466 -1.483 3.129 1.00 97.81 227 VAL A O 1
ATOM 1770 N N . VAL A 1 228 ? -21.250 -1.218 3.434 1.00 98.06 228 VAL A N 1
ATOM 1771 C CA . VAL A 1 228 ? -20.971 -2.590 3.867 1.00 98.06 228 VAL A CA 1
ATOM 1772 C C . VAL A 1 228 ? -20.844 -2.613 5.387 1.00 98.06 228 VAL A C 1
ATOM 1774 O O . VAL A 1 228 ? -20.040 -1.875 5.956 1.00 98.06 228 VAL A O 1
ATOM 1777 N N . ASP A 1 229 ? -21.637 -3.461 6.045 1.00 97.31 229 ASP A N 1
ATOM 1778 C CA . ASP A 1 229 ? -21.442 -3.770 7.460 1.00 97.31 229 ASP A CA 1
ATOM 1779 C C . ASP A 1 229 ? -20.272 -4.748 7.614 1.00 97.31 229 ASP A C 1
ATOM 1781 O O . ASP A 1 229 ? -20.250 -5.815 6.997 1.00 97.31 229 ASP A O 1
ATOM 1785 N N . TRP A 1 230 ? -19.292 -4.373 8.435 1.00 95.81 230 TRP A N 1
ATOM 1786 C CA . TRP A 1 230 ? -18.054 -5.134 8.587 1.00 95.81 230 TRP A CA 1
ATOM 1787 C C . TRP A 1 230 ? -18.281 -6.543 9.140 1.00 95.81 230 TRP A C 1
ATOM 1789 O O . TRP A 1 230 ? -17.698 -7.497 8.631 1.00 95.81 230 TRP A O 1
ATOM 1799 N N . ASN A 1 231 ? -19.129 -6.689 10.161 1.00 95.00 231 ASN A N 1
ATOM 1800 C CA . ASN A 1 231 ? -19.349 -7.985 10.802 1.00 95.00 231 ASN A CA 1
ATOM 1801 C C . ASN A 1 231 ? -20.075 -8.931 9.845 1.00 95.00 231 ASN A C 1
ATOM 1803 O O . ASN A 1 231 ? -19.652 -10.070 9.660 1.00 95.00 231 ASN A O 1
ATOM 1807 N N . GLN A 1 232 ? -21.109 -8.429 9.165 1.00 96.56 232 GLN A N 1
ATOM 1808 C CA . GLN A 1 232 ? -21.818 -9.191 8.145 1.00 96.56 232 GLN A CA 1
ATOM 1809 C C . GLN A 1 232 ? -20.883 -9.626 7.008 1.00 96.56 232 GLN A C 1
ATOM 1811 O O . GLN A 1 232 ? -20.921 -10.786 6.598 1.00 96.56 232 GLN A O 1
ATOM 1816 N N . PHE A 1 233 ? -20.042 -8.716 6.507 1.00 96.94 233 PHE A N 1
ATOM 181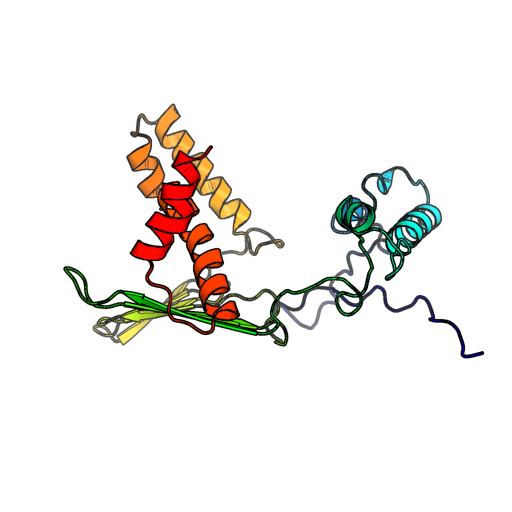7 C CA . PHE A 1 233 ? -19.074 -9.031 5.458 1.00 96.94 233 PHE A CA 1
ATOM 1818 C C . PHE A 1 233 ? -18.080 -10.100 5.916 1.00 96.94 233 PHE A C 1
ATOM 1820 O O . PHE A 1 233 ? -17.861 -11.079 5.206 1.00 96.94 233 PHE A O 1
ATOM 1827 N N . TRP A 1 234 ? -17.509 -9.945 7.112 1.00 95.81 234 TRP A N 1
ATOM 1828 C CA . TRP A 1 234 ? -16.538 -10.880 7.672 1.00 95.81 234 TRP A CA 1
ATOM 1829 C C . TRP A 1 234 ? -17.110 -12.296 7.801 1.00 95.81 234 TRP A C 1
ATOM 1831 O O . TRP A 1 234 ? -16.508 -13.259 7.316 1.00 95.81 234 TRP A O 1
ATOM 1841 N N . ASP A 1 235 ? -18.303 -12.426 8.380 1.00 96.00 235 ASP A N 1
ATOM 1842 C CA . ASP A 1 235 ? -18.952 -13.724 8.571 1.00 96.00 235 ASP A CA 1
ATOM 1843 C C . ASP A 1 235 ? -19.255 -14.407 7.229 1.00 96.00 235 ASP A C 1
ATOM 1845 O O . ASP A 1 235 ? -19.012 -15.603 7.058 1.00 96.00 235 ASP A O 1
ATOM 1849 N N . GLN A 1 236 ? -19.740 -13.642 6.246 1.00 94.44 236 GLN A N 1
ATOM 1850 C CA . GLN A 1 236 ? -20.152 -14.173 4.945 1.00 94.44 236 GLN A CA 1
ATOM 1851 C C . GLN A 1 236 ? -18.988 -14.464 3.995 1.00 94.44 236 GLN A C 1
ATOM 1853 O O . GLN A 1 236 ? -19.073 -15.398 3.199 1.00 94.44 236 GLN A O 1
ATOM 1858 N N . ARG A 1 237 ? -17.930 -13.649 4.017 1.00 93.06 237 ARG A N 1
ATOM 1859 C CA . ARG A 1 237 ? -16.850 -13.698 3.017 1.00 93.06 237 ARG A CA 1
ATOM 1860 C C . ARG A 1 237 ? -15.571 -14.338 3.527 1.00 93.06 237 ARG A C 1
ATOM 1862 O O . ARG A 1 237 ? -14.826 -14.877 2.719 1.00 93.06 237 ARG A O 1
ATOM 1869 N N . VAL A 1 238 ? -15.323 -14.304 4.834 1.00 90.06 238 VAL A N 1
ATOM 1870 C CA . VAL A 1 238 ? -14.079 -14.817 5.426 1.00 90.06 238 VAL A CA 1
ATOM 1871 C C . VAL A 1 238 ? -14.344 -16.109 6.195 1.00 90.06 238 VAL A C 1
ATOM 1873 O O . VAL A 1 238 ? -13.744 -17.143 5.896 1.00 90.06 238 VAL A O 1
ATOM 1876 N N . VAL A 1 239 ? -15.289 -16.096 7.139 1.00 90.81 239 VAL A N 1
ATOM 1877 C CA . VAL A 1 239 ? -15.576 -17.273 7.980 1.00 90.81 239 VAL A CA 1
ATOM 1878 C C . VAL A 1 239 ? -16.279 -18.374 7.183 1.00 90.81 239 VAL A C 1
ATOM 1880 O O . VAL A 1 239 ? -15.816 -19.516 7.169 1.00 90.81 239 VAL A O 1
ATOM 1883 N N . ALA A 1 240 ? -17.365 -18.041 6.478 1.00 81.69 240 ALA A N 1
ATOM 1884 C CA . ALA A 1 240 ? -18.110 -19.016 5.681 1.00 81.69 240 ALA A CA 1
ATOM 1885 C C . ALA A 1 240 ? -17.285 -19.584 4.509 1.00 81.69 240 ALA A C 1
ATOM 1887 O O . ALA A 1 240 ? -17.415 -20.759 4.181 1.00 81.69 240 ALA A O 1
ATOM 1888 N N . ALA A 1 241 ? -16.388 -18.793 3.910 1.00 70.25 241 ALA A N 1
ATOM 1889 C CA . ALA A 1 241 ? -15.476 -19.283 2.873 1.00 70.25 241 ALA A CA 1
ATOM 1890 C C . ALA A 1 241 ? -14.462 -20.304 3.424 1.00 70.25 241 ALA A C 1
ATOM 1892 O O . ALA A 1 241 ? -14.141 -21.280 2.750 1.00 70.25 241 ALA A O 1
ATOM 1893 N N . SER A 1 242 ? -14.024 -20.133 4.676 1.00 62.19 242 SER A N 1
ATOM 1894 C CA . SER A 1 242 ? -13.081 -21.038 5.355 1.00 62.19 242 SER A CA 1
ATOM 1895 C C . SER A 1 242 ? -13.698 -22.377 5.781 1.00 62.19 242 SER A C 1
ATOM 1897 O O . SER A 1 242 ? -12.976 -23.272 6.201 1.00 62.19 242 SER A O 1
ATOM 1899 N N . THR A 1 243 ? -15.026 -22.525 5.714 1.00 58.06 243 THR A N 1
ATOM 1900 C CA . THR A 1 243 ? -15.741 -23.770 6.062 1.00 58.06 243 THR A CA 1
ATOM 1901 C C . THR A 1 243 ? -16.095 -24.629 4.846 1.00 58.06 243 THR A C 1
ATOM 1903 O O . THR A 1 243 ? -16.635 -25.723 5.010 1.00 58.06 243 THR A O 1
ATOM 1906 N N . VAL A 1 244 ? -15.809 -24.141 3.636 1.00 51.56 244 VAL A N 1
ATOM 1907 C CA . VAL A 1 244 ? -16.105 -24.816 2.359 1.00 51.56 244 VAL A CA 1
ATOM 1908 C C . VAL A 1 244 ? -14.825 -25.322 1.663 1.00 51.56 244 VAL A C 1
ATOM 1910 O O . VAL A 1 244 ? -14.924 -26.051 0.677 1.00 51.56 244 VAL A O 1
ATOM 1913 N N . ALA A 1 245 ? -13.642 -24.981 2.189 1.00 44.06 245 ALA A N 1
ATOM 1914 C CA . ALA A 1 245 ? -12.333 -25.499 1.774 1.00 44.06 245 ALA A CA 1
ATOM 1915 C C . ALA A 1 245 ? -11.888 -26.668 2.668 1.00 44.06 245 ALA A C 1
ATOM 1917 O O . ALA A 1 245 ? -11.265 -27.609 2.125 1.00 44.06 245 ALA A O 1
#

pLDDT: mean 85.4, std 19.21, range [27.06, 98.56]

Sequence (245 aa):
MSPGAQPDELDAYADKGDEGDLTKPRPCSGLARGNTKWPVDVVVPDIEDYPTPDERLAALERALADDWDHDTPPDVVSSRNWFGRCVFEADNDVCDDQFVTISWPESNRPAKRVTFHMAAQTKRQCERFSRFYGEHGEIYADSRKIVVDDFASGETRTLEPGLEDLGHGGGDLGLTRQFVLACDRVKNHGQPAPDAQDEFIGCTLDDVVRSHALVFAAEEARLGNKVVDWNQFWDQRVVAASTVA

Nearest PDB structures (foldseek):
  9jom-assembly1_A  TM=7.805E-01  e=5.051E-01  Wenyingzhuangia fucanilytica
  8y7p-assembly1_A  TM=6.434E-01  e=2.777E-01  Homo sapiens
  8y7p-assembly1_B  TM=6.271E-01  e=5.051E-01  Homo sapiens
  2j04-assembly2_C  TM=5.416E-01  e=1.099E+00  Saccharomyces cerevisiae
  1jzd-assembly1_B  TM=2.961E-01  e=2.540E+00  Escherichia coli

Organism: Ophiocordyceps sinensis (strain Co18 / CGMCC 3.14243) (NCBI:txid911162)

Radius of gyration: 23.99 Å; Cα contacts (8 Å, |Δi|>4): 217; chains: 1; bounding box: 52×50×71 Å